Protein AF-A0A6M3K401-F1 (afdb_monomer_lite)

pLDDT: mean 74.43, std 17.69, range [33.78, 95.69]

Radius of gyration: 21.27 Å; chains: 1; bounding box: 40×58×69 Å

Secondary structure (DSSP, 8-state):
-HHHHHHHHHHHHHHSSSSS---THHHHHHHHHHHHHSGGGGGSEEEEEEETTTTEEEEEEEEEEEGGG-TT-S-SEEEEEEEEEEETT-TT--EEEEEEEEEEEEEETTEEEEEEEEEEESS-SSS-SEEEEEEEEE-SS-EEEESSPPTTSS-GGGGS--HHHHHHHHHHHHHHHHHHHHHT-

Organism: NCBI:txid1070528

Structure (mmCIF, N/CA/C/O backbone):
data_AF-A0A6M3K401-F1
#
_entry.id   AF-A0A6M3K401-F1
#
loop_
_atom_site.group_PDB
_atom_site.id
_atom_site.type_symbol
_atom_site.label_atom_id
_atom_site.label_alt_id
_atom_site.label_comp_id
_atom_site.label_asym_id
_atom_site.label_entity_id
_atom_site.label_seq_id
_atom_site.pdbx_PDB_ins_code
_atom_site.Cartn_x
_atom_site.Cartn_y
_atom_site.Cartn_z
_atom_site.occupancy
_atom_site.B_iso_or_equiv
_atom_site.auth_seq_id
_atom_site.auth_comp_id
_atom_site.auth_asym_id
_atom_site.auth_atom_id
_atom_site.pdbx_PDB_model_num
ATOM 1 N N . MET A 1 1 ? 17.924 36.387 44.384 1.00 51.88 1 MET A N 1
ATOM 2 C CA . MET A 1 1 ? 16.574 35.782 44.269 1.00 51.88 1 MET A CA 1
ATOM 3 C C . MET A 1 1 ? 15.886 36.005 42.916 1.00 51.88 1 MET A C 1
ATOM 5 O O . MET A 1 1 ? 15.264 35.071 42.440 1.00 51.88 1 MET A O 1
ATOM 9 N N . LYS A 1 2 ? 16.034 37.155 42.232 1.00 48.31 2 LYS A N 1
ATOM 10 C CA . LYS A 1 2 ? 15.379 37.393 40.920 1.00 48.31 2 LYS A CA 1
ATOM 11 C C . LYS A 1 2 ? 15.852 36.485 39.764 1.00 48.31 2 LYS A C 1
ATOM 13 O O . LYS A 1 2 ? 15.055 36.149 38.901 1.00 48.31 2 LYS A O 1
ATOM 18 N N . LYS A 1 3 ? 17.117 36.040 39.762 1.00 45.91 3 LYS A N 1
ATOM 19 C CA . LYS A 1 3 ? 17.665 35.176 38.694 1.00 45.91 3 LYS A CA 1
ATOM 20 C C . LYS A 1 3 ? 17.214 33.708 38.776 1.00 45.91 3 LYS A C 1
ATOM 22 O O . LYS A 1 3 ? 17.177 33.043 37.752 1.00 45.91 3 LYS A O 1
ATOM 27 N N . LEU A 1 4 ? 16.827 33.221 39.960 1.00 44.62 4 LEU A N 1
ATOM 28 C CA . LEU A 1 4 ? 16.381 31.832 40.148 1.00 44.62 4 LEU A CA 1
ATOM 29 C C . LEU A 1 4 ? 14.915 31.640 39.720 1.00 44.62 4 LEU A C 1
ATOM 31 O O . LEU A 1 4 ? 14.573 30.623 39.128 1.00 44.62 4 LEU A O 1
ATOM 35 N N . LEU A 1 5 ? 14.069 32.658 39.929 1.00 46.91 5 LEU A N 1
ATOM 36 C CA . LEU A 1 5 ? 12.670 32.643 39.483 1.00 46.91 5 LEU A CA 1
ATOM 37 C C . LEU A 1 5 ? 12.537 32.643 37.950 1.00 46.91 5 LEU A C 1
ATOM 39 O O . LEU A 1 5 ? 11.610 32.051 37.410 1.00 46.91 5 LEU A O 1
ATOM 43 N N . MET A 1 6 ? 13.478 33.277 37.246 1.00 43.50 6 MET A N 1
ATOM 44 C CA . MET A 1 6 ? 13.444 33.402 35.786 1.00 43.50 6 MET A CA 1
ATOM 45 C C . MET A 1 6 ? 13.808 32.087 35.069 1.00 43.50 6 MET A C 1
ATOM 47 O O . MET A 1 6 ? 13.278 31.809 33.999 1.00 43.50 6 MET A O 1
ATOM 51 N N . VAL A 1 7 ? 14.644 31.242 35.686 1.00 52.09 7 VAL A N 1
ATOM 52 C CA . VAL A 1 7 ? 14.982 29.903 35.165 1.00 52.09 7 VAL A CA 1
ATOM 53 C C . VAL A 1 7 ? 13.828 28.917 35.371 1.00 52.09 7 VAL A C 1
ATOM 55 O O . VAL A 1 7 ? 13.546 28.112 34.489 1.00 52.09 7 VAL A O 1
ATOM 58 N N . ILE A 1 8 ? 13.096 29.023 36.485 1.00 52.53 8 ILE A N 1
ATOM 59 C CA . ILE A 1 8 ? 11.905 28.194 36.730 1.00 52.53 8 ILE A CA 1
ATOM 60 C C . ILE A 1 8 ? 10.767 28.579 35.768 1.00 52.53 8 ILE A C 1
ATOM 62 O O . ILE A 1 8 ? 10.084 27.699 35.253 1.00 52.53 8 ILE A O 1
ATOM 66 N N . LEU A 1 9 ? 10.609 29.866 35.435 1.00 38.44 9 LEU A N 1
ATOM 67 C CA . LEU A 1 9 ? 9.587 30.309 34.477 1.00 38.44 9 LEU A CA 1
ATOM 68 C C . LEU A 1 9 ? 9.857 29.824 33.037 1.00 38.44 9 LEU A C 1
ATOM 70 O O . LEU A 1 9 ? 8.914 29.488 32.330 1.00 38.44 9 LEU A O 1
ATOM 74 N N . LEU A 1 10 ? 11.128 29.733 32.622 1.00 45.50 10 LEU A N 1
ATOM 75 C CA . LEU A 1 10 ? 11.532 29.196 31.310 1.00 45.50 10 LEU A CA 1
ATOM 76 C C . LEU A 1 10 ? 11.371 27.671 31.208 1.00 45.50 10 LEU A C 1
ATOM 78 O O . LEU A 1 10 ? 11.073 27.157 30.133 1.00 45.50 10 LEU A O 1
ATOM 82 N N . LEU A 1 11 ? 11.511 26.946 32.322 1.00 43.19 11 LEU A N 1
ATOM 83 C CA . LEU A 1 11 ? 11.247 25.504 32.362 1.00 43.19 11 LEU A CA 1
ATOM 84 C C . LEU A 1 11 ? 9.742 25.194 32.280 1.00 43.19 11 LEU A C 1
ATOM 86 O O . LEU A 1 11 ? 9.359 24.214 31.646 1.00 43.19 11 LEU A O 1
ATOM 90 N N . PHE A 1 12 ? 8.880 26.058 32.827 1.00 40.84 12 PHE A N 1
ATOM 91 C CA . PHE A 1 12 ? 7.424 25.886 32.734 1.00 40.84 12 PHE A CA 1
ATOM 92 C C . PHE A 1 12 ? 6.827 26.322 31.388 1.00 40.84 12 PHE A C 1
ATOM 94 O O . PHE A 1 12 ? 5.877 25.692 30.927 1.00 40.84 12 PHE A O 1
ATOM 101 N N . THR A 1 13 ? 7.383 27.331 30.711 1.00 43.16 13 THR A N 1
ATOM 102 C CA . THR A 1 13 ? 6.937 27.694 29.351 1.00 43.16 13 THR A CA 1
ATOM 103 C C . THR A 1 13 ? 7.537 26.791 28.270 1.00 43.16 13 THR A C 1
ATOM 105 O O . THR A 1 13 ? 6.883 26.547 27.259 1.00 43.16 13 THR A O 1
ATOM 108 N N . GLY A 1 14 ? 8.725 26.217 28.500 1.00 33.78 14 GLY A N 1
ATOM 109 C CA . GLY A 1 14 ? 9.332 25.217 27.614 1.00 33.78 14 GLY A CA 1
ATOM 110 C C . GLY A 1 14 ? 8.645 23.846 27.650 1.00 33.78 14 GLY A C 1
ATOM 111 O O . GLY A 1 14 ? 8.599 23.167 26.630 1.00 33.78 14 GLY A O 1
ATOM 112 N N . MET A 1 15 ? 8.053 23.448 28.785 1.00 37.09 15 MET A N 1
ATOM 113 C CA . MET A 1 15 ? 7.302 22.184 28.889 1.00 37.09 15 MET A CA 1
ATOM 114 C C . MET A 1 15 ? 5.862 22.261 28.357 1.00 37.09 15 MET A C 1
ATOM 116 O O . MET A 1 15 ? 5.276 21.222 28.070 1.00 37.09 15 MET A O 1
ATOM 120 N N . PHE A 1 16 ? 5.301 23.460 28.166 1.00 36.31 16 PHE A N 1
ATOM 121 C CA . PHE A 1 16 ? 3.944 23.642 27.626 1.00 36.31 16 PHE A CA 1
ATOM 122 C C . PHE A 1 16 ? 3.876 23.802 26.100 1.00 36.31 16 PHE A C 1
ATOM 124 O O . PHE A 1 16 ? 2.783 23.833 25.541 1.00 36.31 16 PHE A O 1
ATOM 131 N N . LEU A 1 17 ? 5.018 23.854 25.407 1.00 37.84 17 LEU A N 1
ATOM 132 C CA . LEU A 1 17 ? 5.069 23.857 23.938 1.00 37.84 17 LEU A CA 1
ATOM 133 C C . LEU A 1 17 ? 5.244 22.457 23.324 1.00 37.84 17 LEU A C 1
ATOM 135 O O . LEU A 1 17 ? 5.129 22.315 22.111 1.00 37.84 17 LEU A O 1
ATOM 139 N N . CYS A 1 18 ? 5.445 21.416 24.140 1.00 38.03 18 CYS A N 1
ATOM 140 C CA . CYS A 1 18 ? 5.601 20.034 23.663 1.00 38.03 18 CYS A CA 1
ATOM 141 C C . CYS A 1 18 ? 4.364 19.144 23.877 1.00 38.03 18 CYS A C 1
ATOM 143 O O . CYS A 1 18 ? 4.418 17.957 23.581 1.00 38.03 18 CYS A O 1
ATOM 145 N N . THR A 1 19 ? 3.243 19.686 24.361 1.00 41.19 19 THR A N 1
ATOM 146 C CA . THR A 1 19 ? 1.994 18.926 24.583 1.00 41.19 19 THR A CA 1
ATOM 147 C C . THR A 1 19 ? 0.836 19.369 23.683 1.00 41.19 19 THR A C 1
ATOM 149 O O . THR A 1 19 ? -0.304 18.966 23.893 1.00 41.19 19 THR A O 1
ATOM 152 N N . GLY A 1 20 ? 1.121 20.180 22.658 1.00 38.69 20 GLY A N 1
ATOM 153 C CA . GLY A 1 20 ? 0.109 20.800 21.796 1.00 38.69 20 GLY A CA 1
ATOM 154 C C . GLY A 1 20 ? 0.180 20.458 20.308 1.00 38.69 20 GLY A C 1
ATOM 155 O O . GLY A 1 20 ? -0.601 21.016 19.546 1.00 38.69 20 GLY A O 1
ATOM 156 N N . ILE A 1 21 ? 1.062 19.551 19.883 1.00 38.25 21 ILE A N 1
ATOM 157 C CA . ILE A 1 21 ? 0.866 18.821 18.625 1.00 38.25 21 ILE A CA 1
ATOM 158 C C . ILE A 1 21 ? 0.401 17.431 19.038 1.00 38.25 21 ILE A C 1
ATOM 160 O O . ILE A 1 21 ? 1.164 16.473 19.060 1.00 38.25 21 ILE A O 1
ATOM 164 N N . ILE A 1 22 ? -0.867 17.337 19.438 1.00 41.09 22 ILE A N 1
ATOM 165 C CA . ILE A 1 22 ? -1.592 16.085 19.236 1.00 41.09 22 ILE A CA 1
ATOM 166 C C . ILE A 1 22 ? -1.560 15.914 17.720 1.00 41.09 22 ILE A C 1
ATOM 168 O O . ILE A 1 22 ? -2.197 16.690 17.004 1.00 41.09 22 ILE A O 1
ATOM 172 N N . ASN A 1 23 ? -0.688 15.024 17.247 1.00 42.56 23 ASN A N 1
ATOM 173 C CA . ASN A 1 23 ? -0.467 14.755 15.836 1.00 42.56 23 ASN A CA 1
ATOM 174 C C . ASN A 1 23 ? -1.832 14.609 15.162 1.00 42.56 23 ASN A C 1
ATOM 176 O O . ASN A 1 23 ? -2.589 13.696 15.473 1.00 42.56 23 ASN A O 1
ATOM 180 N N . SER A 1 24 ? -2.171 15.488 14.220 1.00 45.81 24 SER A N 1
ATOM 181 C CA . SER A 1 24 ? -3.381 15.318 13.404 1.00 45.81 24 SER A CA 1
ATOM 182 C C . SER A 1 24 ? -3.376 13.976 12.650 1.00 45.81 24 SER A C 1
ATOM 184 O O . SER A 1 24 ? -4.434 13.472 12.270 1.00 45.81 24 SER A O 1
ATOM 186 N N . GLN A 1 25 ? -2.196 13.363 12.498 1.00 50.06 25 GLN A N 1
ATOM 187 C CA . GLN A 1 25 ? -1.996 12.010 11.985 1.00 50.06 25 GLN A CA 1
ATOM 188 C C . GLN A 1 25 ? -2.602 10.910 12.882 1.00 50.06 25 GLN A C 1
ATOM 190 O O . GLN A 1 25 ? -3.157 9.963 12.322 1.00 50.06 25 GLN A O 1
ATOM 195 N N . ASP A 1 26 ? -2.644 11.077 14.216 1.00 56.69 26 ASP A N 1
ATOM 196 C CA . ASP A 1 26 ? -3.259 10.104 15.148 1.00 56.69 26 ASP A CA 1
ATOM 197 C C . ASP A 1 26 ? -4.776 9.947 14.917 1.00 56.69 26 ASP A C 1
ATOM 199 O O . ASP A 1 26 ? -5.379 8.942 15.297 1.00 56.69 26 ASP A O 1
ATOM 203 N N . ASN A 1 27 ? -5.425 10.910 14.249 1.00 76.38 27 ASN A N 1
ATOM 204 C CA . ASN A 1 27 ? -6.832 10.793 13.863 1.00 76.38 27 ASN A CA 1
ATOM 205 C C . ASN A 1 27 ? -7.006 10.153 12.478 1.00 76.38 27 ASN A C 1
ATOM 207 O O . ASN A 1 27 ? -7.877 9.304 12.293 1.00 76.38 27 ASN A O 1
ATOM 211 N N . ASN A 1 28 ? -6.178 10.523 11.498 1.00 90.94 28 ASN A N 1
ATOM 212 C CA . ASN A 1 28 ? -6.383 10.099 10.112 1.00 90.94 28 ASN A CA 1
ATOM 213 C C . ASN A 1 28 ? -6.225 8.587 9.935 1.00 90.94 28 ASN A C 1
ATOM 215 O O . ASN A 1 28 ? -7.070 7.966 9.294 1.00 90.94 28 ASN A O 1
ATOM 219 N N . ILE A 1 29 ? -5.216 7.969 10.559 1.00 91.00 29 ILE A N 1
ATOM 220 C CA . ILE A 1 29 ? -5.066 6.508 10.517 1.00 91.00 29 ILE A CA 1
ATOM 221 C C . ILE A 1 29 ? -6.286 5.822 11.137 1.00 91.00 29 ILE A C 1
ATOM 223 O O . ILE A 1 29 ? -6.839 4.889 10.552 1.00 91.00 29 ILE A O 1
ATOM 227 N N . GLY A 1 30 ? -6.763 6.312 12.284 1.00 88.81 30 GLY A N 1
ATOM 228 C CA . GLY A 1 30 ? -7.969 5.790 12.925 1.00 88.81 30 GLY A CA 1
ATOM 229 C C . GLY A 1 30 ? -9.218 5.924 12.047 1.00 88.81 30 GLY A C 1
ATOM 230 O O . GLY A 1 30 ? -10.028 4.997 11.983 1.00 88.81 30 GLY A O 1
ATOM 231 N N . VAL A 1 31 ? -9.369 7.047 11.340 1.00 91.50 31 VAL A N 1
ATOM 232 C CA . VAL A 1 31 ? -10.458 7.284 10.380 1.00 91.50 31 VAL A CA 1
ATOM 233 C C . VAL A 1 31 ? -10.367 6.323 9.196 1.00 91.50 31 VAL A C 1
ATOM 235 O O . VAL A 1 31 ? -11.371 5.693 8.865 1.00 91.50 31 VAL A O 1
ATOM 238 N N . ILE A 1 32 ? -9.179 6.144 8.613 1.00 92.38 32 ILE A N 1
ATOM 239 C CA . ILE A 1 32 ? -8.948 5.201 7.512 1.00 92.38 32 ILE A CA 1
ATOM 240 C C . ILE A 1 32 ? -9.267 3.771 7.955 1.00 92.38 32 ILE A C 1
ATOM 242 O O . ILE A 1 32 ? -10.018 3.079 7.274 1.00 92.38 32 ILE A O 1
ATOM 246 N N . CYS A 1 33 ? -8.786 3.335 9.124 1.00 89.75 33 CYS A N 1
ATOM 247 C CA . CYS A 1 33 ? -9.095 2.005 9.661 1.00 89.75 33 CYS A CA 1
ATOM 248 C C . CYS A 1 33 ? -10.610 1.795 9.805 1.00 89.75 33 CYS A C 1
ATOM 250 O O . CYS A 1 33 ? -11.146 0.770 9.384 1.00 89.75 33 CYS A O 1
ATOM 252 N N . LYS A 1 34 ? -11.321 2.781 10.370 1.00 88.75 34 LYS A N 1
ATOM 253 C CA . LYS A 1 34 ? -12.783 2.727 10.519 1.00 88.75 34 LYS A CA 1
ATOM 254 C C . LYS A 1 34 ? -13.492 2.663 9.171 1.00 88.75 34 LYS A C 1
ATOM 256 O O . LYS A 1 34 ? -14.455 1.916 9.048 1.00 88.75 34 LYS A O 1
ATOM 261 N N . TYR A 1 35 ? -13.021 3.417 8.182 1.00 90.44 35 TYR A N 1
ATOM 262 C CA . TYR A 1 35 ? -13.564 3.404 6.828 1.00 90.44 35 TYR A CA 1
ATOM 263 C C . TYR A 1 35 ? -13.352 2.059 6.128 1.00 90.44 35 TYR A C 1
ATOM 265 O O . TYR A 1 35 ? -14.306 1.487 5.604 1.00 90.44 35 TYR A O 1
ATOM 273 N N . ILE A 1 36 ? -12.134 1.505 6.187 1.00 89.75 36 ILE A N 1
ATOM 274 C CA . ILE A 1 36 ? -11.838 0.164 5.665 1.00 89.75 36 ILE A CA 1
ATOM 275 C C . ILE A 1 36 ? -12.828 -0.828 6.265 1.00 89.75 36 ILE A C 1
ATOM 277 O O . ILE A 1 36 ? -13.434 -1.597 5.534 1.00 89.75 36 ILE A O 1
ATOM 281 N N . MET A 1 37 ? -13.063 -0.774 7.575 1.00 86.38 37 MET A N 1
ATOM 282 C CA . MET A 1 37 ? -13.970 -1.687 8.271 1.00 86.38 37 MET A CA 1
ATOM 283 C C . MET A 1 37 ? -15.461 -1.394 8.078 1.00 86.38 37 MET A C 1
ATOM 285 O O . MET A 1 37 ? -16.281 -2.247 8.414 1.00 86.38 37 MET A O 1
ATOM 289 N N . SER A 1 38 ? -15.837 -0.239 7.530 1.00 87.06 38 SER A N 1
ATOM 290 C CA . SER A 1 38 ? -17.239 0.140 7.366 1.00 87.06 38 SER A CA 1
ATOM 291 C C . SER A 1 38 ? -17.835 -0.366 6.053 1.00 87.06 38 SER A C 1
ATOM 293 O O . SER A 1 38 ? -17.138 -0.812 5.136 1.00 87.06 38 SER A O 1
ATOM 295 N N . ASP A 1 39 ? -19.157 -0.254 5.963 1.00 85.62 39 ASP A N 1
ATOM 296 C CA . ASP A 1 39 ? -19.919 -0.484 4.738 1.00 85.62 39 ASP A CA 1
ATOM 297 C C . ASP A 1 39 ? -19.702 0.602 3.676 1.00 85.62 39 ASP A C 1
ATOM 299 O O . ASP A 1 39 ? -20.006 0.373 2.509 1.00 85.62 39 ASP A O 1
ATOM 303 N N . SER A 1 40 ? -19.155 1.760 4.055 1.00 85.88 40 SER A N 1
ATOM 304 C CA . SER A 1 40 ? -18.862 2.858 3.126 1.00 85.88 40 SER A CA 1
ATOM 305 C C . SER A 1 40 ? -17.782 2.489 2.110 1.00 85.88 40 SER A C 1
ATOM 307 O O . SER A 1 40 ? -17.710 3.105 1.067 1.00 85.88 40 SER A O 1
ATOM 309 N N . SER A 1 41 ? -16.974 1.458 2.370 1.00 84.06 41 SER A N 1
ATOM 310 C CA . SER A 1 41 ? -15.931 0.995 1.444 1.00 84.06 41 SER A CA 1
ATOM 311 C C . SER A 1 41 ? -16.427 0.042 0.342 1.00 84.06 41 SER A C 1
ATOM 313 O O . SER A 1 41 ? -15.614 -0.493 -0.410 1.00 84.06 41 SER A O 1
ATOM 315 N N . LYS A 1 42 ? -17.742 -0.210 0.238 1.00 80.81 42 LYS A N 1
ATOM 316 C CA . LYS A 1 42 ? -18.327 -1.213 -0.676 1.00 80.81 42 LYS A CA 1
ATOM 317 C C . LYS A 1 42 ? -18.163 -0.900 -2.165 1.00 80.81 42 LYS A C 1
ATOM 319 O O . LYS A 1 42 ? -18.262 -1.826 -2.965 1.00 80.81 42 LYS A O 1
ATOM 324 N N . GLU A 1 43 ? -17.938 0.357 -2.546 1.00 80.31 43 GLU A N 1
ATOM 325 C CA . GLU A 1 43 ? -17.654 0.709 -3.947 1.00 80.31 43 GLU A CA 1
ATOM 326 C C . GLU A 1 43 ? -16.265 0.247 -4.420 1.00 80.31 43 GLU A C 1
ATOM 328 O O . GLU A 1 43 ? -16.010 0.184 -5.621 1.00 80.31 43 GLU A O 1
ATOM 333 N N . TYR A 1 44 ? -15.386 -0.131 -3.488 1.00 85.56 44 TYR A N 1
ATOM 334 C CA . TYR A 1 44 ? -14.066 -0.679 -3.771 1.00 85.56 44 TYR A CA 1
ATOM 335 C C . TYR A 1 44 ? -14.088 -2.207 -3.759 1.00 85.56 44 TYR A C 1
ATOM 337 O O . TYR A 1 44 ? -14.961 -2.847 -3.169 1.00 85.56 44 TYR A O 1
ATOM 345 N N . VAL A 1 45 ? -13.084 -2.832 -4.379 1.00 84.25 45 VAL A N 1
ATOM 346 C CA . VAL A 1 45 ? -12.928 -4.287 -4.272 1.00 84.25 45 VAL A CA 1
ATOM 347 C C . VAL A 1 45 ? -12.508 -4.625 -2.846 1.00 84.25 45 VAL A C 1
ATOM 349 O O . VAL A 1 45 ? -11.382 -4.338 -2.443 1.00 84.25 45 VAL A O 1
ATOM 352 N N . VAL A 1 46 ? -13.413 -5.258 -2.102 1.00 81.00 46 VAL A N 1
ATOM 353 C CA . VAL A 1 46 ? -13.196 -5.695 -0.723 1.00 81.00 46 VAL A CA 1
ATOM 354 C C . VAL A 1 46 ? -12.781 -7.166 -0.699 1.00 81.00 46 VAL A C 1
ATOM 356 O O . VAL A 1 46 ? -13.463 -8.017 -1.270 1.00 81.00 46 VAL A O 1
ATOM 359 N N . ARG A 1 47 ? -11.691 -7.484 0.004 1.00 80.56 47 ARG A N 1
ATOM 360 C CA . ARG A 1 47 ? -11.338 -8.861 0.384 1.00 80.56 47 ARG A CA 1
ATOM 361 C C . ARG A 1 47 ? -11.320 -8.975 1.899 1.00 80.56 47 ARG A C 1
ATOM 363 O O . ARG A 1 47 ? -10.637 -8.190 2.549 1.00 80.56 47 ARG A O 1
ATOM 370 N N . ASP A 1 48 ? -12.069 -9.933 2.424 1.00 81.56 48 ASP A N 1
ATOM 371 C CA . ASP A 1 48 ? -12.145 -10.246 3.849 1.00 81.56 48 ASP A CA 1
ATOM 372 C C . ASP A 1 48 ? -11.704 -11.697 4.046 1.00 81.56 48 ASP A C 1
ATOM 374 O O . ASP A 1 48 ? -12.140 -12.590 3.313 1.00 81.56 48 ASP A O 1
ATOM 378 N N . GLU A 1 49 ? -10.819 -11.923 5.006 1.00 82.50 49 GLU A N 1
ATOM 379 C CA . GLU A 1 49 ? -10.395 -13.253 5.418 1.00 82.50 49 GLU A CA 1
ATOM 380 C C . GLU A 1 49 ? -10.415 -13.324 6.943 1.00 82.50 49 GLU A C 1
ATOM 382 O O . GLU A 1 49 ? -9.794 -12.521 7.646 1.00 82.50 49 GLU A O 1
ATOM 387 N N . ILE A 1 50 ? -11.122 -14.329 7.456 1.00 79.81 50 ILE A N 1
ATOM 388 C CA . ILE A 1 50 ? -11.239 -14.595 8.885 1.00 79.81 50 ILE A CA 1
ATOM 389 C C . ILE A 1 50 ? -10.640 -15.967 9.150 1.00 79.81 50 ILE A C 1
ATOM 391 O O . ILE A 1 50 ? -11.140 -16.975 8.650 1.00 79.81 50 ILE A O 1
ATOM 395 N N . ASN A 1 51 ? -9.605 -16.018 9.990 1.00 76.50 51 ASN A N 1
ATOM 396 C CA . ASN A 1 51 ? -9.088 -17.273 10.516 1.00 76.50 51 ASN A CA 1
ATOM 397 C C . ASN A 1 51 ? -9.722 -17.545 11.895 1.00 76.50 51 ASN A C 1
ATOM 399 O O . ASN A 1 51 ? -9.263 -16.996 12.909 1.00 76.50 51 ASN A O 1
ATOM 403 N N . PRO A 1 52 ? -10.765 -18.399 11.975 1.00 71.56 52 PRO A N 1
ATOM 404 C CA . PRO A 1 52 ? -11.488 -18.647 13.222 1.00 71.56 52 PRO A CA 1
ATOM 405 C C . PRO A 1 52 ? -10.614 -19.328 14.281 1.00 71.56 52 PRO A C 1
ATOM 407 O O . PRO A 1 52 ? -10.870 -19.175 15.474 1.00 71.56 52 PRO A O 1
ATOM 410 N N . ASN A 1 53 ? -9.548 -20.019 13.866 1.00 74.25 53 ASN A N 1
ATOM 411 C CA . ASN A 1 53 ? -8.653 -20.741 14.768 1.00 74.25 53 ASN A CA 1
ATOM 412 C C . ASN A 1 53 ? -7.657 -19.810 15.479 1.00 74.25 53 ASN A C 1
ATOM 414 O O . ASN A 1 53 ? -7.145 -20.163 16.537 1.00 74.25 53 ASN A O 1
ATOM 418 N N . ILE A 1 54 ? -7.393 -18.622 14.922 1.00 67.12 54 ILE A N 1
ATOM 419 C CA . ILE A 1 54 ? -6.366 -17.685 15.419 1.00 67.12 54 ILE A CA 1
ATOM 420 C C . ILE A 1 54 ? -6.995 -16.368 15.926 1.00 67.12 54 ILE A C 1
ATOM 422 O O . ILE A 1 54 ? -6.302 -15.483 16.419 1.00 67.12 54 ILE A O 1
ATOM 426 N N . LYS A 1 55 ? -8.333 -16.238 15.885 1.00 76.50 55 LYS A N 1
ATOM 427 C CA . LYS A 1 55 ? -9.070 -14.999 16.221 1.00 76.50 55 LYS A CA 1
ATOM 428 C C . LYS A 1 55 ? -8.522 -13.766 15.498 1.00 76.50 55 LYS A C 1
ATOM 430 O O . LYS A 1 55 ? -8.516 -12.668 16.048 1.00 76.50 55 LYS A O 1
ATOM 435 N N . TYR A 1 56 ? -8.067 -13.954 14.273 1.00 77.94 56 TYR A N 1
ATOM 436 C CA . TYR A 1 56 ? -7.435 -12.929 13.464 1.00 77.94 56 TYR A CA 1
ATOM 437 C C . TYR A 1 56 ? -8.269 -12.726 12.201 1.00 77.94 56 TYR A C 1
ATOM 439 O O . TYR A 1 56 ? -8.761 -13.701 11.626 1.00 77.94 56 TYR A O 1
ATOM 447 N N . GLY A 1 57 ? -8.471 -11.471 11.820 1.00 79.25 57 GLY A N 1
ATOM 448 C CA . GLY A 1 57 ? -9.183 -11.096 10.607 1.00 79.25 57 GLY A CA 1
ATOM 449 C C . GLY A 1 57 ? -8.488 -9.936 9.917 1.00 79.25 57 GLY A C 1
ATOM 450 O O . GLY A 1 57 ? -7.790 -9.151 10.565 1.00 79.25 57 GLY A O 1
ATOM 451 N N . PHE A 1 58 ? -8.678 -9.822 8.609 1.00 85.00 58 PHE A N 1
ATOM 452 C CA . PHE A 1 58 ? -8.229 -8.650 7.877 1.00 85.00 58 PHE A CA 1
ATOM 453 C C . PHE A 1 58 ? -9.198 -8.269 6.770 1.00 85.00 58 PHE A C 1
ATOM 455 O O . PHE A 1 58 ? -9.837 -9.121 6.159 1.00 85.00 58 PHE A O 1
ATOM 462 N N . LYS A 1 59 ? -9.259 -6.967 6.493 1.00 85.75 59 LYS A N 1
ATOM 463 C CA . LYS A 1 59 ? -10.020 -6.410 5.380 1.00 85.75 59 LYS A CA 1
ATOM 464 C C . LYS A 1 59 ? -9.099 -5.593 4.490 1.00 85.75 59 LYS A C 1
ATOM 466 O O . LYS A 1 59 ? -8.363 -4.729 4.963 1.00 85.75 59 LYS A O 1
ATOM 471 N N . THR A 1 60 ? -9.147 -5.869 3.194 1.00 86.94 60 THR A N 1
ATOM 472 C CA . THR A 1 60 ? -8.380 -5.166 2.166 1.00 86.94 60 THR A CA 1
ATOM 473 C C . THR A 1 60 ? -9.322 -4.456 1.210 1.00 86.94 60 THR A C 1
ATOM 475 O O . THR A 1 60 ? -10.286 -5.061 0.746 1.00 86.94 60 THR A O 1
ATOM 478 N N . ILE A 1 61 ? -9.010 -3.204 0.880 1.00 88.69 61 ILE A N 1
ATOM 479 C CA . ILE A 1 61 ? -9.697 -2.419 -0.150 1.00 88.69 61 ILE A CA 1
ATOM 480 C C . ILE A 1 61 ? -8.708 -2.010 -1.240 1.00 88.69 61 ILE A C 1
ATOM 482 O O . ILE A 1 61 ? -7.531 -1.772 -0.957 1.00 88.69 61 ILE A O 1
ATOM 486 N N . LEU A 1 62 ? -9.174 -1.961 -2.488 1.00 90.12 62 LEU A N 1
ATOM 487 C CA . LEU A 1 62 ? -8.361 -1.613 -3.652 1.00 90.12 62 LEU A CA 1
ATOM 488 C C . LEU A 1 62 ? -9.012 -0.474 -4.438 1.00 90.12 62 LEU A C 1
ATOM 490 O O . LEU A 1 62 ? -10.179 -0.598 -4.802 1.00 90.12 62 LEU A O 1
ATOM 494 N N . SER A 1 63 ? -8.231 0.563 -4.743 1.00 86.75 63 SER A N 1
ATOM 495 C CA . SER A 1 63 ? -8.587 1.705 -5.595 1.00 86.75 63 SER A CA 1
ATOM 496 C C . SER A 1 63 ? -7.575 1.847 -6.733 1.00 86.75 63 SER A C 1
ATOM 498 O O . SER A 1 63 ? -6.385 1.591 -6.532 1.00 86.75 63 SER A O 1
ATOM 500 N N . ASP A 1 64 ? -8.018 2.246 -7.922 1.00 84.69 64 ASP A N 1
ATOM 501 C CA . ASP A 1 64 ? -7.163 2.523 -9.071 1.00 84.69 64 ASP A CA 1
ATOM 502 C C . ASP A 1 64 ? -7.204 4.001 -9.480 1.00 84.69 64 ASP A C 1
ATOM 504 O O . ASP A 1 64 ? -8.244 4.648 -9.543 1.00 84.69 64 ASP A O 1
ATOM 508 N N . GLU A 1 65 ? -6.031 4.552 -9.775 1.00 82.44 65 GLU A N 1
ATOM 509 C CA . GLU A 1 65 ? -5.862 5.914 -10.264 1.00 82.44 65 GLU A CA 1
ATOM 510 C C . GLU A 1 65 ? -5.259 5.879 -11.673 1.00 82.44 65 GLU A C 1
ATOM 512 O O . GLU A 1 65 ? -4.184 5.309 -11.908 1.00 82.44 65 GLU A O 1
ATOM 517 N N . ASN A 1 66 ? -5.947 6.507 -12.632 1.00 79.06 66 ASN A N 1
ATOM 518 C CA . ASN A 1 66 ? -5.441 6.670 -13.989 1.00 79.06 66 ASN A CA 1
ATOM 519 C C . ASN A 1 66 ? -4.544 7.910 -14.089 1.00 79.06 66 ASN A C 1
ATOM 521 O O . ASN A 1 66 ? -5.021 9.039 -14.231 1.00 79.06 66 ASN A O 1
ATOM 525 N N . LEU A 1 67 ? -3.234 7.683 -14.113 1.00 72.00 67 LEU A N 1
ATOM 526 C CA . LEU A 1 67 ? -2.239 8.745 -14.179 1.00 72.00 67 LEU A CA 1
ATOM 527 C C . LEU A 1 67 ? -1.907 9.203 -15.605 1.00 72.00 67 LEU A C 1
ATOM 529 O O . LEU A 1 67 ? -1.121 10.134 -15.766 1.00 72.00 67 LEU A O 1
ATOM 533 N N . THR A 1 68 ? -2.520 8.644 -16.660 1.00 68.94 68 THR A N 1
ATOM 534 C CA . THR A 1 68 ? -2.165 8.998 -18.052 1.00 68.94 68 THR A CA 1
ATOM 535 C C . THR A 1 68 ? -2.411 10.466 -18.400 1.00 68.94 68 THR A C 1
ATOM 537 O O . THR A 1 68 ? -1.893 10.955 -19.400 1.00 68.94 68 THR A O 1
ATOM 540 N N . LYS A 1 69 ? -3.223 11.170 -17.605 1.00 68.06 69 LYS A N 1
ATOM 541 C CA . LYS A 1 69 ? -3.496 12.604 -17.771 1.00 68.06 69 LYS A CA 1
ATOM 542 C C . LYS A 1 69 ? -2.453 13.501 -17.092 1.00 68.06 69 LYS A C 1
ATOM 544 O O . LYS A 1 69 ? -2.429 14.699 -17.360 1.00 68.06 69 LYS A O 1
ATOM 549 N N . HIS A 1 70 ? -1.586 12.951 -16.242 1.00 59.66 70 HIS A N 1
ATOM 550 C CA . HIS A 1 70 ? -0.593 13.713 -15.496 1.00 59.66 70 HIS A CA 1
ATOM 551 C C . HIS A 1 70 ? 0.770 13.650 -16.197 1.00 59.66 70 HIS A C 1
ATOM 553 O O . HIS A 1 70 ? 1.515 12.683 -16.064 1.00 59.66 70 HIS A O 1
ATOM 559 N N . SER A 1 71 ? 1.132 14.720 -16.911 1.00 55.22 71 SER A N 1
ATOM 560 C CA . SER A 1 71 ? 2.384 14.823 -17.687 1.00 55.22 71 SER A CA 1
ATOM 561 C C . SER A 1 71 ? 3.670 14.673 -16.860 1.00 55.22 71 SER A C 1
ATOM 563 O O . SER A 1 71 ? 4.731 14.401 -17.417 1.00 55.22 71 SER A O 1
ATOM 565 N N . ALA A 1 72 ? 3.584 14.835 -15.536 1.00 50.88 72 ALA A N 1
ATOM 566 C CA . ALA A 1 72 ? 4.707 14.709 -14.610 1.00 50.88 72 ALA A CA 1
ATOM 567 C C . ALA A 1 72 ? 5.048 13.256 -14.227 1.00 50.88 72 ALA A C 1
ATOM 569 O O . ALA A 1 72 ? 6.118 13.015 -13.665 1.00 50.88 72 ALA A O 1
ATOM 570 N N . PHE A 1 73 ? 4.170 12.285 -14.504 1.00 49.66 73 PHE A N 1
ATOM 571 C CA . PHE A 1 73 ? 4.364 10.902 -14.074 1.00 49.66 73 PHE A CA 1
ATOM 572 C C . PHE A 1 73 ? 4.738 9.994 -15.244 1.00 49.66 73 PHE A C 1
ATOM 574 O O . PHE A 1 73 ? 4.075 9.950 -16.273 1.00 49.66 73 PHE A O 1
ATOM 581 N N . LYS A 1 74 ? 5.802 9.206 -15.051 1.00 57.03 74 LYS A N 1
ATOM 582 C CA . LYS A 1 74 ? 6.178 8.118 -15.972 1.00 57.03 74 LYS A CA 1
ATOM 583 C C . LYS A 1 74 ? 5.245 6.897 -15.857 1.00 57.03 74 LYS A C 1
ATOM 585 O O . LYS A 1 74 ? 5.363 5.972 -16.654 1.00 57.03 74 LYS A O 1
ATOM 590 N N . TRP A 1 75 ? 4.367 6.870 -14.853 1.00 65.12 75 TRP A N 1
ATOM 591 C CA . TRP A 1 75 ? 3.459 5.763 -14.544 1.00 65.12 75 TRP A CA 1
ATOM 592 C C . TRP A 1 75 ? 2.109 5.971 -15.228 1.00 65.12 75 TRP A C 1
ATOM 594 O O . TRP A 1 75 ? 1.592 7.084 -15.253 1.00 65.12 75 TRP A O 1
ATOM 604 N N . LYS A 1 76 ? 1.529 4.898 -15.773 1.00 69.81 76 LYS A N 1
ATOM 605 C CA . LYS A 1 76 ? 0.219 4.954 -16.439 1.00 69.81 76 LYS A CA 1
ATOM 606 C C . LYS A 1 76 ? -0.935 4.756 -15.462 1.00 69.81 76 LYS A C 1
ATOM 608 O O . LYS A 1 76 ? -1.972 5.388 -15.619 1.00 69.81 76 LYS A O 1
ATOM 613 N N . TRP A 1 77 ? -0.747 3.888 -14.475 1.00 73.75 77 TRP A N 1
ATOM 614 C CA . TRP A 1 77 ? -1.771 3.532 -13.497 1.00 73.75 77 TRP A CA 1
ATOM 615 C C . TRP A 1 77 ? -1.132 3.337 -12.129 1.00 73.75 77 TRP A C 1
ATOM 617 O O . TRP A 1 77 ? -0.041 2.763 -12.047 1.00 73.75 77 TRP A O 1
ATOM 627 N N . THR A 1 78 ? -1.833 3.742 -11.078 1.00 83.00 78 THR A N 1
ATOM 628 C CA . THR A 1 78 ? -1.486 3.394 -9.698 1.00 83.00 78 THR A CA 1
ATOM 629 C C . THR A 1 78 ? -2.621 2.584 -9.101 1.00 83.00 78 THR A C 1
ATOM 631 O O . THR A 1 78 ? -3.774 2.983 -9.195 1.00 83.00 78 THR A O 1
ATOM 634 N N . ILE A 1 79 ? -2.312 1.439 -8.498 1.00 86.56 79 ILE A N 1
ATOM 635 C CA . ILE A 1 79 ? -3.268 0.716 -7.657 1.00 86.56 79 ILE A CA 1
ATOM 636 C C . ILE A 1 79 ? -2.887 0.975 -6.207 1.00 86.56 79 ILE A C 1
ATOM 638 O O . ILE A 1 79 ? -1.787 0.613 -5.781 1.00 86.56 79 ILE A O 1
ATOM 642 N N . HIS A 1 80 ? -3.809 1.570 -5.467 1.00 91.06 80 HIS A N 1
ATOM 643 C CA . HIS A 1 80 ? -3.723 1.808 -4.037 1.00 91.06 80 HIS A CA 1
ATOM 644 C C . HIS A 1 80 ? -4.446 0.682 -3.314 1.00 91.06 80 HIS A C 1
ATOM 646 O O . HIS A 1 80 ? -5.594 0.359 -3.616 1.00 91.06 80 HIS A O 1
ATOM 652 N N . VAL A 1 81 ? -3.771 0.068 -2.355 1.00 91.88 81 VAL A N 1
ATOM 653 C CA . VAL A 1 81 ? -4.322 -1.010 -1.544 1.00 91.88 81 VAL A CA 1
ATOM 654 C C . VAL A 1 81 ? -4.156 -0.626 -0.087 1.00 91.88 81 VAL A C 1
ATOM 656 O O . VAL A 1 81 ? -3.031 -0.419 0.367 1.00 91.88 81 VAL A O 1
ATOM 659 N N . ALA A 1 82 ? -5.259 -0.563 0.648 1.00 91.19 82 ALA A N 1
ATOM 660 C CA . ALA A 1 82 ? -5.233 -0.406 2.093 1.00 91.19 82 ALA A CA 1
ATOM 661 C C . ALA A 1 82 ? -5.716 -1.692 2.754 1.00 91.19 82 ALA A C 1
ATOM 663 O O . ALA A 1 82 ? -6.752 -2.244 2.380 1.00 91.19 82 ALA A O 1
ATOM 664 N N . CYS A 1 83 ? -4.949 -2.180 3.721 1.00 91.38 83 CYS A N 1
ATOM 665 C CA . CYS A 1 83 ? -5.262 -3.372 4.489 1.00 91.38 83 CYS A CA 1
ATOM 666 C C . CYS A 1 83 ? -5.294 -3.027 5.974 1.00 91.38 83 CYS A C 1
ATOM 668 O O . CYS A 1 83 ? -4.382 -2.375 6.486 1.00 91.38 83 CYS A O 1
ATOM 670 N N . TYR A 1 84 ? -6.338 -3.489 6.654 1.00 88.44 84 TYR A N 1
ATOM 671 C CA . TYR A 1 84 ? -6.441 -3.447 8.102 1.00 88.44 84 TYR A CA 1
ATOM 672 C C . TYR A 1 84 ? -6.494 -4.872 8.644 1.00 88.44 84 TYR A C 1
ATOM 674 O O . TYR A 1 84 ? -7.418 -5.621 8.333 1.00 88.44 84 TYR A O 1
ATOM 682 N N . GLU A 1 85 ? -5.506 -5.230 9.457 1.00 87.44 85 GLU A N 1
ATOM 683 C CA . GLU A 1 85 ? -5.363 -6.541 10.089 1.00 87.44 85 GLU A CA 1
ATOM 684 C C . GLU A 1 85 ? -5.629 -6.402 11.587 1.00 87.44 85 GLU A C 1
ATOM 686 O O . GLU A 1 85 ? -5.058 -5.527 12.225 1.00 87.44 85 GLU A O 1
ATOM 691 N N . TYR A 1 86 ? -6.470 -7.240 12.190 1.00 80.19 86 TYR A N 1
ATOM 692 C CA . TYR A 1 86 ? -6.838 -7.097 13.599 1.00 80.19 86 TYR A CA 1
ATOM 693 C C . TYR A 1 86 ? -7.144 -8.427 14.283 1.00 80.19 86 TYR A C 1
ATOM 695 O O . TYR A 1 86 ? -7.563 -9.415 13.681 1.00 80.19 86 TYR A O 1
ATOM 703 N N . VAL A 1 87 ? -6.983 -8.433 15.605 1.00 72.50 87 VAL A N 1
ATOM 704 C CA . VAL A 1 87 ? -7.462 -9.526 16.453 1.00 72.50 87 VAL A CA 1
ATOM 705 C C . VAL A 1 87 ? -8.947 -9.288 16.729 1.00 72.50 87 VAL A C 1
ATOM 707 O O . VAL A 1 87 ? -9.315 -8.256 17.286 1.00 72.50 87 VAL A O 1
ATOM 710 N N . MET A 1 88 ? -9.817 -10.243 16.390 1.00 64.75 88 MET A N 1
ATOM 711 C CA . MET A 1 88 ? -11.283 -10.118 16.480 1.00 64.75 88 MET A CA 1
ATOM 712 C C . MET A 1 88 ? -11.787 -9.739 17.883 1.00 64.75 88 MET A C 1
ATOM 714 O O . MET A 1 88 ? -12.826 -9.096 18.025 1.00 64.75 88 MET A O 1
ATOM 718 N N . ASN A 1 89 ? -11.023 -10.089 18.922 1.00 65.06 89 ASN A N 1
ATOM 719 C CA . ASN A 1 89 ? -11.337 -9.780 20.319 1.00 65.06 89 ASN A CA 1
ATOM 720 C C . ASN A 1 89 ? -10.772 -8.429 20.806 1.00 65.06 89 ASN A C 1
ATOM 722 O O . ASN A 1 89 ? -11.037 -8.036 21.939 1.00 65.06 89 ASN A O 1
ATOM 726 N N . MET A 1 90 ? -9.989 -7.729 19.985 1.00 58.09 90 MET A N 1
ATOM 727 C CA . MET A 1 90 ? -9.351 -6.446 20.289 1.00 58.09 90 MET A CA 1
ATOM 728 C C . MET A 1 90 ? -9.481 -5.518 19.079 1.00 58.09 90 MET A C 1
ATOM 730 O O . MET A 1 90 ? -8.477 -5.146 18.476 1.00 58.09 90 MET A O 1
ATOM 734 N N . LYS A 1 91 ? -10.727 -5.153 18.734 1.00 56.78 91 LYS A N 1
ATOM 735 C CA . LYS A 1 91 ? -11.101 -4.341 17.555 1.00 56.78 91 LYS A CA 1
ATOM 736 C C . LYS A 1 91 ? -10.261 -3.068 17.335 1.00 56.78 91 LYS A C 1
ATOM 738 O O . LYS A 1 91 ? -10.241 -2.564 16.224 1.00 56.78 91 LYS A O 1
ATOM 743 N N . ASP A 1 92 ? -9.534 -2.606 18.353 1.00 57.66 92 ASP A N 1
ATOM 744 C CA . ASP A 1 92 ? -8.700 -1.406 18.324 1.00 57.66 92 ASP A CA 1
ATOM 745 C C . ASP A 1 92 ? -7.199 -1.670 18.530 1.00 57.66 92 ASP A C 1
ATOM 747 O O . ASP A 1 92 ? -6.497 -0.776 18.987 1.00 57.66 92 ASP A O 1
ATOM 751 N N . LYS A 1 93 ? -6.667 -2.861 18.231 1.00 67.19 93 LYS A N 1
ATOM 752 C CA . LYS A 1 93 ? -5.207 -3.128 18.219 1.00 67.19 93 LYS A CA 1
ATOM 753 C C . LYS A 1 93 ? -4.732 -3.729 16.895 1.00 67.19 93 LYS A C 1
ATOM 755 O O . LYS A 1 93 ? -3.899 -4.630 16.878 1.00 67.19 93 LYS A O 1
ATOM 760 N N . GLY A 1 94 ? -5.346 -3.289 15.802 1.00 77.75 94 GLY A N 1
ATOM 761 C CA . GLY A 1 94 ? -4.973 -3.736 14.468 1.00 77.75 94 GLY A CA 1
ATOM 762 C C . GLY A 1 94 ? -3.742 -3.031 13.905 1.00 77.75 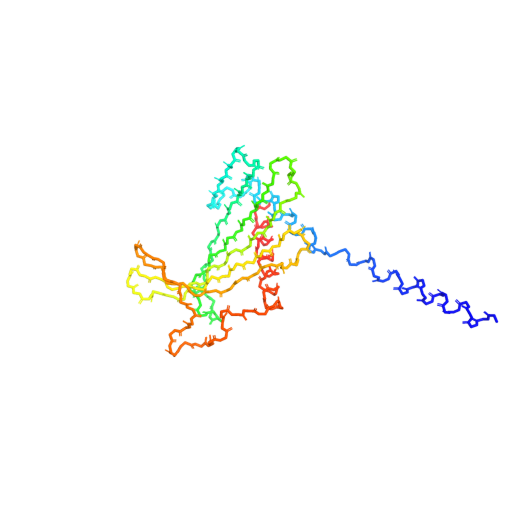94 GLY A C 1
ATOM 763 O O . GLY A 1 94 ? -3.385 -1.943 14.347 1.00 77.75 94 GLY A O 1
ATOM 764 N N . ILE A 1 95 ? -3.140 -3.668 12.912 1.00 86.50 95 ILE A N 1
ATOM 765 C CA . ILE A 1 95 ? -2.054 -3.174 12.072 1.00 86.50 95 ILE A CA 1
ATOM 766 C C . ILE A 1 95 ? -2.694 -2.554 10.829 1.00 86.50 95 ILE A C 1
ATOM 768 O O . ILE A 1 95 ? -3.682 -3.083 10.308 1.00 86.50 95 ILE A O 1
ATOM 772 N N . ILE A 1 96 ? -2.129 -1.458 10.330 1.00 91.25 96 ILE A N 1
ATOM 773 C CA . ILE A 1 96 ? -2.472 -0.941 9.006 1.00 91.25 96 ILE A CA 1
ATOM 774 C C . ILE A 1 96 ? -1.300 -1.155 8.056 1.00 91.25 96 ILE A C 1
ATOM 776 O O . ILE A 1 96 ? -0.135 -0.962 8.409 1.00 91.25 96 ILE A O 1
ATOM 780 N N . SER A 1 97 ? -1.603 -1.559 6.826 1.00 93.38 97 SER A N 1
ATOM 781 C CA . SER A 1 97 ? -0.619 -1.538 5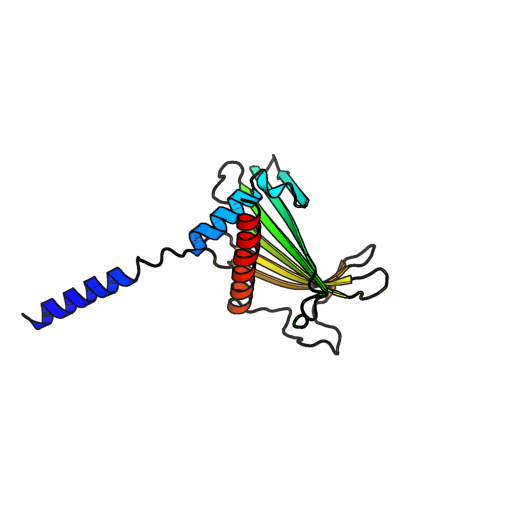.755 1.00 93.38 97 SER A CA 1
ATOM 782 C C . SER A 1 97 ? -1.167 -0.902 4.488 1.00 93.38 97 SER A C 1
ATOM 784 O O . SER A 1 97 ? -2.311 -1.130 4.087 1.00 93.38 97 SER A O 1
ATOM 786 N N . PHE A 1 98 ? -0.314 -0.116 3.837 1.00 94.56 98 PHE A N 1
ATOM 787 C CA . PHE A 1 98 ? -0.542 0.394 2.496 1.00 94.56 98 PHE A CA 1
ATOM 788 C C . PHE A 1 98 ? 0.360 -0.344 1.520 1.00 94.56 98 PHE A C 1
ATOM 790 O O . PHE A 1 98 ? 1.573 -0.461 1.710 1.00 94.56 98 PHE A O 1
ATOM 797 N N . THR A 1 99 ? -0.250 -0.863 0.463 1.00 92.56 99 THR A N 1
ATOM 798 C CA . THR A 1 99 ? 0.450 -1.455 -0.666 1.00 92.56 99 THR A CA 1
ATOM 799 C C . THR A 1 99 ? 0.135 -0.651 -1.918 1.00 92.56 99 THR A C 1
ATOM 801 O O . THR A 1 99 ? -1.024 -0.454 -2.261 1.00 92.56 99 THR A O 1
ATOM 804 N N . ILE A 1 100 ? 1.168 -0.201 -2.621 1.00 91.50 100 ILE A N 1
ATOM 805 C CA . ILE A 1 100 ? 1.033 0.657 -3.799 1.00 91.50 100 ILE A CA 1
ATOM 806 C C . ILE A 1 100 ? 1.661 -0.060 -4.980 1.00 91.50 100 ILE A C 1
ATOM 808 O O . ILE A 1 100 ? 2.804 -0.501 -4.878 1.00 91.50 100 ILE A O 1
ATOM 812 N N . LYS A 1 101 ? 0.939 -0.163 -6.097 1.00 87.69 101 LYS A N 1
ATOM 813 C CA . LYS A 1 101 ? 1.466 -0.692 -7.360 1.00 87.69 101 LYS A CA 1
ATOM 814 C C . LYS A 1 101 ? 1.491 0.406 -8.413 1.00 87.69 101 LYS A C 1
ATOM 816 O O . LYS A 1 101 ? 0.442 0.782 -8.924 1.00 87.69 101 LYS A O 1
ATOM 821 N N . GLU A 1 102 ? 2.675 0.895 -8.755 1.00 85.44 102 GLU A N 1
ATOM 822 C CA . GLU A 1 102 ? 2.871 1.924 -9.782 1.00 85.44 102 GLU A CA 1
ATOM 823 C C . GLU A 1 102 ? 3.243 1.231 -11.107 1.00 85.44 102 GLU A C 1
ATOM 825 O O . GLU A 1 102 ? 4.335 0.676 -11.250 1.00 85.44 102 GLU A O 1
ATOM 830 N N . TYR A 1 103 ? 2.318 1.196 -12.073 1.00 75.44 103 TYR A N 1
ATOM 831 C CA . TYR A 1 103 ? 2.474 0.487 -13.351 1.00 75.44 103 TYR A CA 1
ATOM 832 C C . TYR A 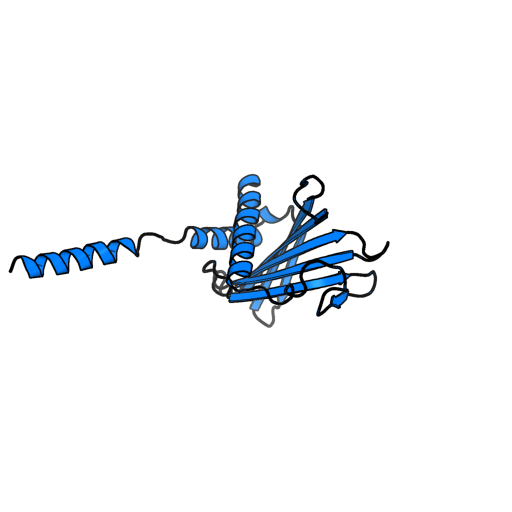1 103 ? 3.069 1.389 -14.425 1.00 75.44 103 TYR A C 1
ATOM 834 O O . TYR A 1 103 ? 2.534 2.457 -14.734 1.00 75.44 103 TYR A O 1
ATOM 842 N N . GLN A 1 104 ? 4.169 0.948 -15.035 1.00 64.31 104 GLN A N 1
ATOM 843 C CA . GLN A 1 104 ? 4.931 1.786 -15.966 1.00 64.31 104 GLN A CA 1
ATOM 844 C C . GLN A 1 104 ? 4.441 1.643 -17.408 1.00 64.31 104 GLN A C 1
ATOM 846 O O . GLN A 1 104 ? 4.298 2.634 -18.116 1.00 64.31 104 GLN A O 1
ATOM 851 N N . SER A 1 105 ? 4.169 0.418 -17.854 1.00 59.81 105 SER A N 1
ATOM 852 C CA . SER A 1 105 ? 3.523 0.023 -19.118 1.00 59.81 105 SER A CA 1
ATOM 853 C C . SER A 1 105 ? 3.850 -1.454 -19.386 1.00 59.81 105 SER A C 1
ATOM 855 O O . SER A 1 105 ? 4.550 -2.086 -18.594 1.00 59.81 105 SER A O 1
ATOM 857 N N . PHE A 1 106 ? 3.270 -2.026 -20.444 1.00 56.06 106 PHE A N 1
ATOM 858 C CA . PHE A 1 106 ? 3.478 -3.415 -20.854 1.00 56.06 106 PHE A CA 1
ATOM 859 C C . PHE A 1 106 ? 4.969 -3.748 -21.000 1.00 56.06 106 PHE A C 1
ATOM 861 O O . PHE A 1 106 ? 5.694 -3.038 -21.692 1.00 56.06 106 PHE A O 1
ATOM 868 N N . VAL A 1 107 ? 5.397 -4.837 -20.359 1.00 60.66 107 VAL A N 1
ATOM 869 C CA . VAL A 1 107 ? 6.719 -5.449 -20.578 1.00 60.66 107 VAL A CA 1
ATOM 870 C C . VAL A 1 107 ? 6.652 -6.364 -21.810 1.00 60.66 107 VAL A C 1
ATOM 872 O O . VAL A 1 107 ? 7.596 -6.439 -22.589 1.00 60.66 107 VAL A O 1
ATOM 875 N N . SER A 1 108 ? 5.491 -6.982 -22.037 1.00 62.88 108 SER A N 1
ATOM 876 C CA . SER A 1 108 ? 5.080 -7.695 -23.252 1.00 62.88 108 SER A CA 1
ATOM 877 C C . SER A 1 108 ? 3.544 -7.617 -23.378 1.00 62.88 108 SER A C 1
ATOM 879 O O . SER A 1 108 ? 2.910 -7.116 -22.446 1.00 62.88 108 SER A O 1
ATOM 881 N N . PRO A 1 109 ? 2.910 -8.091 -24.472 1.00 64.62 109 PRO A N 1
ATOM 882 C CA . PRO A 1 109 ? 1.446 -8.074 -24.609 1.00 64.62 109 PRO A CA 1
ATOM 883 C C . PRO A 1 109 ? 0.702 -8.653 -23.395 1.00 64.62 109 PRO A C 1
ATOM 885 O O . PRO A 1 109 ? -0.316 -8.103 -22.978 1.00 64.62 109 PRO A O 1
ATOM 888 N N . ASP A 1 110 ? 1.284 -9.681 -22.775 1.00 71.38 110 ASP A N 1
ATOM 889 C CA . ASP A 1 110 ? 0.676 -10.429 -21.675 1.00 71.38 110 ASP A CA 1
ATOM 890 C C . ASP A 1 110 ? 1.363 -10.199 -20.320 1.00 71.38 110 ASP A C 1
ATOM 892 O O . ASP A 1 110 ? 1.009 -10.834 -19.329 1.00 71.38 110 ASP A O 1
ATOM 896 N N . SER A 1 111 ? 2.347 -9.294 -20.242 1.00 69.88 111 SER A N 1
ATOM 897 C CA . SER A 1 111 ? 3.061 -9.016 -18.992 1.00 69.88 111 SER A CA 1
ATOM 898 C C . SER A 1 111 ? 3.146 -7.533 -18.664 1.00 69.88 111 SER A C 1
ATOM 900 O O . SER A 1 111 ? 3.273 -6.655 -19.525 1.00 69.88 111 SER A O 1
ATOM 902 N N . ARG A 1 112 ? 3.078 -7.234 -17.367 1.00 75.06 112 ARG A N 1
ATOM 903 C CA . ARG A 1 112 ? 3.131 -5.869 -16.846 1.00 75.06 112 ARG A CA 1
ATOM 904 C C . ARG A 1 112 ? 4.182 -5.758 -15.761 1.00 75.06 112 ARG A C 1
ATOM 906 O O . ARG A 1 112 ? 4.175 -6.518 -14.797 1.00 75.06 112 ARG A O 1
ATOM 913 N N . GLY A 1 113 ? 5.042 -4.760 -15.913 1.00 78.88 113 GLY A N 1
ATOM 914 C CA . GLY A 1 113 ? 5.996 -4.352 -14.896 1.00 78.88 113 GLY A CA 1
ATOM 915 C C . GLY A 1 113 ? 5.389 -3.289 -13.990 1.00 78.88 113 GLY A C 1
ATOM 916 O O . GLY A 1 113 ? 4.765 -2.336 -14.476 1.00 78.88 113 GLY A O 1
ATOM 917 N N . TYR A 1 114 ? 5.581 -3.431 -12.685 1.00 80.38 114 TYR A N 1
ATOM 918 C CA . TYR A 1 114 ? 5.223 -2.405 -11.717 1.00 80.38 114 TYR A CA 1
ATOM 919 C C . TYR A 1 114 ? 6.194 -2.350 -10.549 1.00 80.38 114 TYR A C 1
ATOM 921 O O . TYR A 1 114 ? 6.834 -3.330 -10.170 1.00 80.38 114 TYR A O 1
ATOM 929 N N . VAL A 1 115 ? 6.242 -1.175 -9.942 1.00 83.50 115 VAL A N 1
ATOM 930 C CA . VAL A 1 115 ? 6.851 -0.963 -8.637 1.00 83.50 115 VAL A CA 1
ATOM 931 C C . VAL A 1 115 ? 5.826 -1.285 -7.567 1.00 83.50 115 VAL A C 1
ATOM 933 O O . VAL A 1 115 ? 4.734 -0.725 -7.581 1.00 83.50 115 VAL A O 1
ATOM 936 N N . LEU A 1 116 ? 6.187 -2.149 -6.626 1.00 87.44 116 LEU A N 1
ATOM 937 C CA . LEU A 1 116 ? 5.444 -2.377 -5.400 1.00 87.44 116 LEU A CA 1
ATOM 938 C C . LEU A 1 116 ? 6.092 -1.601 -4.258 1.00 87.44 116 LEU A C 1
ATOM 940 O O . LEU A 1 116 ? 7.275 -1.789 -3.989 1.00 87.44 116 LEU A O 1
ATOM 944 N N . TRP A 1 117 ? 5.302 -0.821 -3.534 1.00 91.62 117 TRP A N 1
ATOM 945 C CA . TRP A 1 117 ? 5.614 -0.419 -2.167 1.00 91.62 117 TRP A CA 1
ATOM 946 C C . TRP A 1 117 ? 4.778 -1.249 -1.202 1.00 91.62 117 TRP A C 1
ATOM 948 O O . TRP A 1 117 ? 3.588 -1.445 -1.448 1.00 91.62 117 TRP A O 1
ATOM 958 N N . ARG A 1 118 ? 5.368 -1.677 -0.087 1.00 92.44 118 ARG A N 1
ATOM 959 C CA . ARG A 1 118 ? 4.633 -2.136 1.096 1.00 92.44 118 ARG A CA 1
ATOM 960 C C . ARG A 1 118 ? 5.084 -1.299 2.273 1.00 92.44 118 ARG A C 1
ATOM 962 O O . ARG A 1 118 ? 6.279 -1.235 2.538 1.00 92.44 118 ARG A O 1
ATOM 969 N N . LEU A 1 119 ? 4.140 -0.679 2.961 1.00 95.12 119 LEU A N 1
ATOM 970 C CA . LEU A 1 119 ? 4.370 0.208 4.095 1.00 95.12 119 LEU A CA 1
ATOM 971 C C . LEU A 1 119 ? 3.452 -0.250 5.224 1.00 95.12 119 LEU A C 1
ATOM 973 O O . LEU A 1 119 ? 2.259 -0.430 4.990 1.00 95.12 119 LEU A O 1
ATOM 977 N N . ILE A 1 120 ? 4.001 -0.502 6.405 1.00 93.44 120 ILE A N 1
ATOM 978 C CA . ILE A 1 120 ? 3.284 -1.106 7.527 1.00 93.44 120 ILE A CA 1
ATOM 979 C C . ILE A 1 120 ? 3.521 -0.264 8.772 1.00 93.44 120 ILE A C 1
ATOM 981 O O . ILE A 1 120 ? 4.668 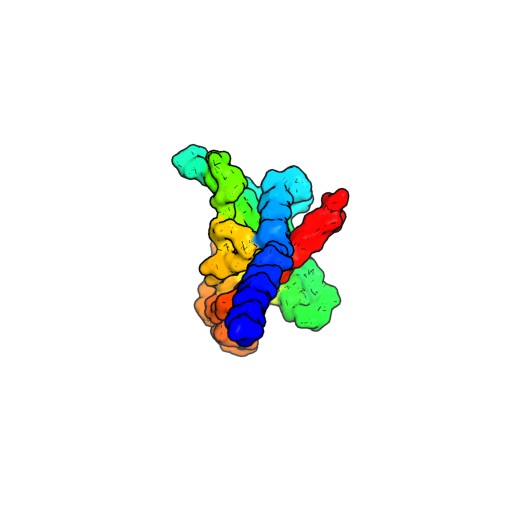0.054 9.085 1.00 93.44 120 ILE A O 1
ATOM 985 N N . ASP A 1 121 ? 2.431 0.033 9.464 1.00 92.44 121 ASP A N 1
ATOM 986 C CA . ASP A 1 121 ? 2.384 0.694 10.761 1.00 92.44 121 ASP A CA 1
ATOM 987 C C . ASP A 1 121 ? 1.664 -0.263 11.733 1.00 92.44 121 ASP A C 1
ATOM 989 O O . ASP A 1 121 ? 0.478 -0.592 11.579 1.00 92.44 121 ASP A O 1
ATOM 993 N N . PHE A 1 122 ? 2.430 -0.811 12.678 1.00 88.19 122 PHE A N 1
ATOM 994 C CA . PHE A 1 122 ? 2.001 -1.852 13.604 1.00 88.19 122 PHE A CA 1
ATOM 995 C C . PHE A 1 122 ? 1.183 -1.305 14.769 1.00 88.19 122 PHE A C 1
ATOM 997 O O . PHE A 1 122 ? 0.352 -2.033 15.319 1.00 88.19 122 PHE A O 1
ATOM 1004 N N . ASN A 1 123 ? 1.428 -0.062 15.180 1.00 85.81 123 ASN A N 1
ATOM 1005 C CA . ASN A 1 123 ? 0.814 0.543 16.361 1.00 85.81 123 ASN A CA 1
ATOM 1006 C C . ASN A 1 123 ? -0.189 1.662 16.020 1.00 85.81 123 ASN A C 1
ATOM 1008 O O . ASN A 1 123 ? -0.946 2.066 16.907 1.00 85.81 123 ASN A O 1
ATOM 1012 N N . ARG A 1 124 ? -0.295 2.045 14.743 1.00 87.00 124 ARG A N 1
ATOM 1013 C CA . ARG A 1 124 ? -1.153 3.099 14.180 1.00 87.00 124 ARG A CA 1
ATOM 1014 C C . ARG A 1 124 ? -0.825 4.489 14.706 1.00 87.00 124 ARG A C 1
ATOM 1016 O O . ARG A 1 124 ? -1.738 5.297 14.871 1.00 87.00 124 ARG A O 1
ATOM 1023 N N . ASP A 1 125 ? 0.446 4.747 14.989 1.00 87.75 125 ASP A N 1
ATOM 1024 C CA . ASP A 1 125 ? 0.920 6.066 15.420 1.00 87.75 125 ASP A CA 1
ATOM 1025 C C . ASP A 1 125 ? 1.252 7.000 14.238 1.00 87.75 125 ASP A C 1
ATOM 1027 O O . ASP A 1 125 ? 1.689 8.138 14.425 1.00 87.75 125 ASP A O 1
ATOM 1031 N N . GLY A 1 126 ? 1.023 6.533 13.004 1.00 89.50 126 GLY A N 1
ATOM 1032 C CA . GLY A 1 126 ? 1.316 7.277 11.787 1.00 89.50 126 GLY A CA 1
ATOM 1033 C C . GLY A 1 126 ? 2.769 7.148 11.332 1.00 89.50 126 GLY A C 1
ATOM 1034 O O . GLY A 1 126 ? 3.130 7.748 10.316 1.00 89.50 126 GLY A O 1
ATOM 1035 N N . VAL A 1 127 ? 3.600 6.372 12.029 1.00 92.19 127 VAL A N 1
ATOM 1036 C CA . VAL A 1 127 ? 4.996 6.111 11.680 1.00 92.19 127 VAL A CA 1
ATOM 1037 C C . VAL A 1 127 ? 5.124 4.737 11.029 1.00 92.19 127 VAL A C 1
ATOM 1039 O O . VAL A 1 127 ? 4.589 3.731 11.480 1.00 92.19 127 VAL A O 1
ATOM 1042 N N . VAL A 1 128 ? 5.874 4.670 9.931 1.00 92.19 128 VAL A N 1
ATOM 1043 C CA . VAL A 1 128 ? 6.134 3.397 9.253 1.00 92.19 128 VAL A CA 1
ATOM 1044 C C . VAL A 1 128 ? 7.122 2.560 10.064 1.00 92.19 128 VAL A C 1
ATOM 1046 O O . VAL A 1 128 ? 8.306 2.888 10.128 1.00 92.19 128 VAL A O 1
ATOM 1049 N N . ASP A 1 129 ? 6.681 1.420 10.583 1.00 91.38 129 ASP A N 1
ATOM 1050 C CA . ASP A 1 129 ? 7.537 0.457 11.285 1.00 91.38 129 ASP A CA 1
ATOM 1051 C C . ASP A 1 129 ? 8.313 -0.454 10.332 1.00 91.38 129 ASP A C 1
ATOM 1053 O O . ASP A 1 129 ? 9.460 -0.833 10.581 1.00 91.38 129 ASP A O 1
ATOM 1057 N N . LYS A 1 130 ? 7.673 -0.856 9.229 1.00 93.25 130 LYS A N 1
ATOM 1058 C CA . LYS A 1 130 ? 8.258 -1.782 8.256 1.00 93.25 130 LYS A CA 1
ATOM 1059 C C . LYS A 1 130 ? 7.892 -1.386 6.842 1.00 93.25 130 LYS A C 1
ATOM 1061 O O . LYS A 1 130 ? 6.745 -1.071 6.541 1.00 93.25 130 LYS A O 1
ATOM 1066 N N . TYR A 1 131 ? 8.867 -1.469 5.948 1.00 93.56 131 TYR A N 1
ATOM 1067 C CA . TYR A 1 131 ? 8.662 -1.132 4.551 1.00 93.56 131 TYR A CA 1
ATOM 1068 C C . TYR A 1 131 ? 9.531 -1.961 3.622 1.00 93.56 131 TYR A C 1
ATOM 1070 O O . TYR A 1 131 ? 10.617 -2.416 3.980 1.00 93.56 131 TYR A O 1
ATOM 1078 N N . ASN A 1 132 ? 9.037 -2.141 2.404 1.00 89.06 132 ASN A N 1
ATOM 1079 C CA . ASN A 1 132 ? 9.825 -2.609 1.283 1.00 89.06 132 ASN A CA 1
ATOM 1080 C C . ASN A 1 132 ? 9.419 -1.863 0.011 1.00 89.06 132 ASN A C 1
ATOM 1082 O O . ASN A 1 132 ? 8.337 -1.272 -0.085 1.00 89.06 132 ASN A O 1
ATOM 1086 N N . ARG A 1 133 ? 10.312 -1.907 -0.972 1.00 87.00 133 ARG A N 1
ATOM 1087 C CA . ARG A 1 133 ? 10.020 -1.467 -2.324 1.00 87.00 133 ARG A CA 1
ATOM 1088 C C . ARG A 1 133 ? 10.707 -2.400 -3.300 1.00 87.00 133 ARG A C 1
ATOM 1090 O O . ARG A 1 133 ? 11.900 -2.640 -3.174 1.00 87.00 133 ARG A O 1
ATOM 1097 N N . GLU A 1 134 ? 9.961 -2.933 -4.252 1.00 83.19 134 GLU A N 1
ATOM 1098 C CA . GLU A 1 134 ? 10.460 -3.948 -5.181 1.00 83.19 134 GLU A CA 1
ATOM 1099 C C . GLU A 1 134 ? 9.834 -3.781 -6.560 1.00 83.19 134 GLU A C 1
ATOM 1101 O O . GLU A 1 134 ? 8.711 -3.295 -6.695 1.00 83.19 134 GLU A O 1
ATOM 1106 N N . TYR A 1 135 ? 10.560 -4.185 -7.597 1.00 80.25 135 TYR A N 1
ATOM 1107 C CA . TYR A 1 135 ? 10.027 -4.234 -8.950 1.00 80.25 135 TYR A CA 1
ATOM 1108 C C . TYR A 1 135 ? 9.545 -5.649 -9.263 1.00 80.25 135 TYR A C 1
ATOM 1110 O O . TYR A 1 135 ? 10.260 -6.633 -9.053 1.00 80.25 135 TYR A O 1
ATOM 1118 N N . ARG A 1 136 ? 8.317 -5.748 -9.767 1.00 82.00 136 ARG A N 1
ATOM 1119 C CA . ARG A 1 136 ? 7.691 -7.012 -10.146 1.00 82.00 136 ARG A CA 1
ATOM 1120 C C . ARG A 1 136 ? 7.284 -6.976 -11.607 1.00 82.00 136 ARG A C 1
ATOM 1122 O O . ARG A 1 136 ? 6.714 -5.990 -12.071 1.00 82.00 136 ARG A O 1
ATOM 1129 N N . ILE A 1 137 ? 7.511 -8.084 -12.298 1.00 79.31 137 ILE A N 1
ATOM 1130 C CA . ILE A 1 137 ? 6.900 -8.375 -13.593 1.00 79.31 137 ILE A CA 1
ATOM 1131 C C . ILE A 1 137 ? 5.856 -9.453 -13.344 1.00 79.31 137 ILE A C 1
ATOM 1133 O O . ILE A 1 137 ? 6.179 -10.530 -12.851 1.00 79.31 137 ILE A O 1
ATOM 1137 N N . VAL A 1 138 ? 4.604 -9.155 -13.666 1.00 77.56 138 VAL A N 1
ATOM 1138 C CA . VAL A 1 138 ? 3.516 -10.132 -13.600 1.00 77.56 138 VAL A CA 1
ATOM 1139 C C . VAL A 1 138 ? 3.169 -10.547 -15.016 1.00 77.56 138 VAL A C 1
ATOM 1141 O O . VAL A 1 138 ? 2.802 -9.695 -15.829 1.00 77.56 138 VAL A O 1
ATOM 1144 N N . GLY A 1 139 ? 3.341 -11.836 -15.294 1.00 74.44 139 GLY A N 1
ATOM 1145 C CA . GLY A 1 139 ? 2.871 -12.499 -16.504 1.00 74.44 139 GLY A CA 1
ATOM 1146 C C . GLY A 1 139 ? 1.571 -13.273 -16.253 1.00 74.44 139 GLY A C 1
ATOM 1147 O O . GLY A 1 139 ? 1.021 -13.201 -15.152 1.00 74.44 139 GLY A O 1
ATOM 1148 N N . PRO A 1 140 ? 1.077 -14.018 -17.256 1.00 73.62 140 PRO A N 1
ATOM 1149 C CA . PRO A 1 140 ? -0.165 -14.789 -17.152 1.00 73.62 140 PRO A CA 1
ATOM 1150 C C . PRO A 1 140 ? -0.126 -15.855 -16.056 1.00 73.62 140 PRO A C 1
ATOM 1152 O O . PRO A 1 140 ? -1.100 -16.016 -15.326 1.00 73.62 140 PRO A O 1
ATOM 1155 N N . ASP A 1 141 ? 1.020 -16.525 -15.922 1.00 79.06 141 ASP A N 1
ATOM 1156 C CA . ASP A 1 141 ? 1.166 -17.718 -15.084 1.00 79.06 141 ASP A CA 1
ATOM 1157 C C . ASP A 1 141 ? 2.161 -17.536 -13.928 1.00 79.06 141 ASP A C 1
ATOM 1159 O O . ASP A 1 141 ? 2.278 -18.418 -13.079 1.00 79.06 141 ASP A O 1
ATOM 1163 N N . ASP A 1 142 ? 2.893 -16.415 -13.877 1.00 76.06 142 ASP A N 1
ATOM 1164 C CA . ASP A 1 142 ? 3.984 -16.235 -12.913 1.00 76.06 142 ASP A CA 1
ATOM 1165 C C . ASP A 1 142 ? 4.222 -14.769 -12.503 1.00 76.06 142 ASP A C 1
ATOM 1167 O O . ASP A 1 142 ? 3.842 -13.811 -13.190 1.00 76.06 142 ASP A O 1
ATOM 1171 N N . ILE A 1 143 ? 4.875 -14.600 -11.352 1.00 74.31 143 ILE A N 1
ATOM 1172 C CA . ILE A 1 143 ? 5.331 -13.329 -10.796 1.00 74.31 143 ILE A CA 1
ATOM 1173 C C . ILE A 1 143 ? 6.852 -13.381 -10.667 1.00 74.31 143 ILE A C 1
ATOM 1175 O O . ILE A 1 143 ? 7.397 -14.020 -9.768 1.00 74.31 143 ILE A O 1
ATOM 1179 N N . HIS A 1 144 ? 7.547 -12.614 -11.498 1.00 70.12 144 HIS A N 1
ATOM 1180 C CA . HIS A 1 144 ? 8.991 -12.452 -11.393 1.00 70.12 144 HIS A CA 1
ATOM 1181 C C . HIS A 1 144 ? 9.323 -11.246 -10.513 1.00 70.12 144 HIS A C 1
ATOM 1183 O O . HIS A 1 144 ? 8.897 -10.119 -10.781 1.00 70.12 144 HIS A O 1
ATOM 1189 N N . ILE A 1 145 ? 10.106 -11.483 -9.461 1.00 65.44 145 ILE A N 1
ATOM 1190 C CA . ILE A 1 145 ? 10.646 -10.440 -8.586 1.00 65.44 145 ILE A CA 1
ATOM 1191 C C . ILE A 1 145 ? 12.088 -10.194 -9.018 1.00 65.44 145 ILE A C 1
ATOM 1193 O O . ILE A 1 145 ? 12.916 -11.102 -8.951 1.00 65.44 145 ILE A O 1
ATOM 1197 N N . LEU A 1 146 ? 12.386 -8.980 -9.481 1.00 61.78 146 LEU A N 1
ATOM 119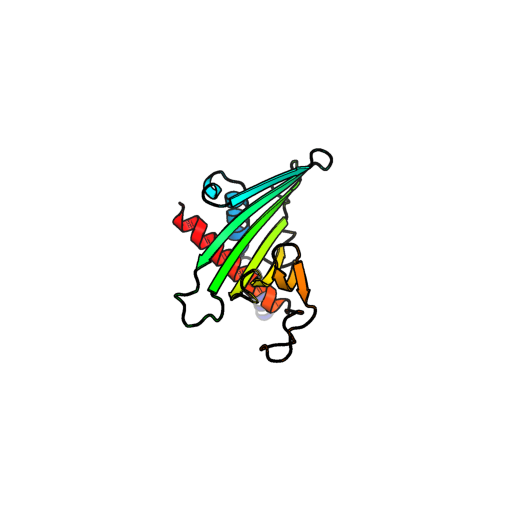8 C CA . LEU A 1 146 ? 13.743 -8.628 -9.884 1.00 61.78 146 LEU A CA 1
ATOM 1199 C C . LEU A 1 146 ? 14.481 -7.983 -8.702 1.00 61.78 146 LEU A C 1
ATOM 1201 O O . LEU A 1 146 ? 14.000 -6.978 -8.176 1.00 61.78 146 LEU A O 1
ATOM 1205 N N . PRO A 1 147 ? 15.644 -8.522 -8.280 1.00 52.97 147 PRO A N 1
ATOM 1206 C CA . PRO A 1 147 ? 16.405 -7.956 -7.166 1.00 52.97 147 PRO A CA 1
ATOM 1207 C C . PRO A 1 147 ? 17.049 -6.608 -7.525 1.00 52.97 147 PRO A C 1
ATOM 1209 O O . PRO A 1 147 ? 17.258 -5.789 -6.638 1.00 52.97 147 PRO A O 1
ATOM 1212 N N . ASN A 1 148 ? 17.321 -6.371 -8.814 1.00 55.72 148 ASN A N 1
ATOM 1213 C CA . ASN A 1 148 ? 17.844 -5.128 -9.386 1.00 55.72 148 ASN A CA 1
ATOM 1214 C C . ASN A 1 148 ? 17.115 -4.825 -10.706 1.00 55.72 148 ASN A C 1
ATOM 1216 O O . ASN A 1 148 ? 16.582 -5.739 -11.340 1.00 55.72 148 ASN A O 1
ATOM 1220 N N . TYR A 1 149 ? 17.112 -3.564 -11.148 1.00 59.94 149 TYR A N 1
ATOM 1221 C CA . TYR A 1 149 ? 16.573 -3.211 -12.465 1.00 59.94 149 TYR A CA 1
ATOM 1222 C C . TYR A 1 149 ? 17.409 -3.817 -13.607 1.00 59.94 149 TYR A C 1
ATOM 1224 O O . TYR A 1 149 ? 18.627 -3.954 -13.468 1.00 59.94 149 TYR A O 1
ATOM 1232 N N . PRO A 1 150 ? 16.788 -4.122 -14.764 1.00 58.12 150 PRO A N 1
ATOM 1233 C CA . PRO A 1 150 ? 17.520 -4.315 -16.008 1.00 58.12 150 PRO A CA 1
ATOM 1234 C C . PRO A 1 150 ? 18.351 -3.070 -16.348 1.00 58.12 150 PRO A C 1
ATOM 1236 O O . PRO A 1 150 ? 17.921 -1.935 -16.121 1.00 58.12 150 PRO A O 1
ATOM 1239 N N . GLU A 1 151 ? 19.535 -3.287 -16.913 1.00 50.31 151 GLU A N 1
ATOM 1240 C CA . GLU A 1 151 ? 20.439 -2.221 -17.347 1.00 50.31 151 GLU A CA 1
ATOM 1241 C C . GLU A 1 151 ? 19.719 -1.223 -18.282 1.00 50.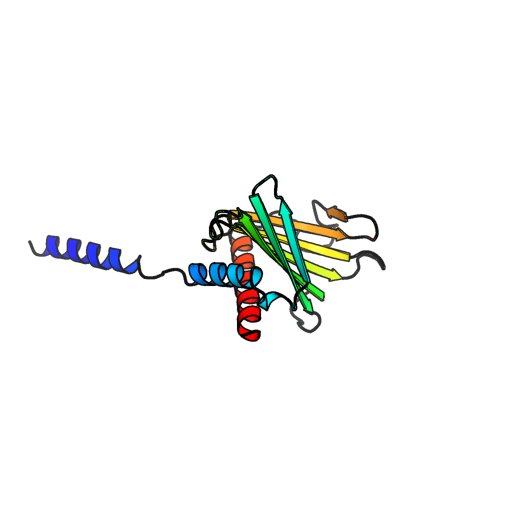31 151 GLU A C 1
ATOM 1243 O O . GLU A 1 151 ? 18.989 -1.621 -19.189 1.00 50.31 151 GLU A O 1
ATOM 1248 N N . GLY A 1 152 ? 19.881 0.085 -18.035 1.00 51.03 152 GLY A N 1
ATOM 1249 C CA . GLY A 1 152 ? 19.225 1.161 -18.800 1.00 51.03 152 GLY A CA 1
ATOM 1250 C C . GLY A 1 152 ? 17.966 1.768 -18.162 1.00 51.03 152 GLY A C 1
ATOM 1251 O O . GLY A 1 152 ? 17.459 2.777 -18.657 1.00 51.03 152 GLY A O 1
ATOM 1252 N N . PHE A 1 153 ? 17.480 1.226 -17.042 1.00 53.50 153 PHE A N 1
ATOM 1253 C CA . PHE A 1 153 ? 16.443 1.865 -16.223 1.00 53.50 153 PHE A CA 1
ATOM 1254 C C . PHE A 1 153 ? 17.061 2.832 -15.196 1.00 53.50 153 PHE A C 1
ATOM 1256 O O . PHE A 1 153 ? 18.165 2.632 -14.696 1.00 53.50 153 PHE A O 1
ATOM 1263 N N . VAL A 1 154 ? 16.358 3.926 -14.891 1.00 40.94 154 VAL A N 1
ATOM 1264 C CA . VAL A 1 154 ? 16.847 4.973 -13.977 1.00 40.94 154 VAL A CA 1
ATOM 1265 C C . VAL A 1 154 ? 16.683 4.506 -12.521 1.00 40.94 154 VAL A C 1
ATOM 1267 O O . VAL A 1 154 ? 15.553 4.258 -12.110 1.00 40.94 154 VAL A O 1
ATOM 1270 N N . ASN A 1 155 ? 17.783 4.486 -11.752 1.00 47.41 155 ASN A N 1
ATOM 1271 C CA . ASN A 1 155 ? 17.931 4.153 -10.316 1.00 47.41 155 ASN A CA 1
ATOM 1272 C C . ASN A 1 155 ? 18.066 2.664 -9.939 1.00 47.41 155 ASN A C 1
ATOM 1274 O O . ASN A 1 155 ? 17.089 1.998 -9.605 1.00 47.41 155 ASN A O 1
ATOM 1278 N N . ASN A 1 156 ? 19.316 2.198 -9.828 1.00 50.94 156 ASN A N 1
ATOM 1279 C CA . ASN A 1 156 ? 19.667 0.908 -9.216 1.00 50.94 156 ASN A CA 1
ATOM 1280 C C . ASN A 1 156 ? 19.481 0.883 -7.681 1.00 50.94 156 ASN A C 1
ATOM 1282 O O . ASN A 1 156 ? 19.274 -0.187 -7.122 1.00 50.94 156 ASN A O 1
ATOM 1286 N N . ASP A 1 157 ? 19.447 2.039 -7.004 1.00 55.16 157 ASP A N 1
ATOM 1287 C CA . ASP A 1 157 ? 19.259 2.147 -5.538 1.00 55.16 157 ASP A CA 1
ATOM 1288 C C . ASP A 1 157 ? 17.797 1.950 -5.088 1.00 55.16 157 ASP A C 1
ATOM 1290 O O . ASP A 1 157 ? 17.406 2.203 -3.947 1.00 55.16 157 ASP A O 1
ATOM 1294 N N . PHE A 1 158 ? 16.934 1.524 -6.008 1.00 60.66 158 PHE A N 1
ATOM 1295 C CA . PHE A 1 158 ? 15.497 1.531 -5.814 1.00 60.66 158 PHE A CA 1
ATOM 1296 C C . PHE A 1 158 ? 14.997 0.500 -4.793 1.00 60.66 158 PHE A C 1
ATOM 1298 O O . PHE A 1 158 ? 14.051 0.789 -4.062 1.00 60.66 158 PHE A O 1
ATOM 1305 N N . CYS A 1 159 ? 15.614 -0.676 -4.700 1.00 65.38 159 CYS A N 1
ATOM 1306 C CA . CYS A 1 159 ? 15.119 -1.771 -3.855 1.00 65.38 159 CYS A CA 1
ATOM 1307 C C . CYS A 1 159 ? 15.325 -1.546 -2.344 1.00 65.38 159 CYS A C 1
ATOM 1309 O O . CYS A 1 159 ? 14.827 -2.319 -1.528 1.00 65.38 159 CYS A O 1
ATOM 1311 N N . SER A 1 160 ? 16.017 -0.467 -1.970 1.00 77.44 160 SER A N 1
ATOM 1312 C CA . SER A 1 160 ? 16.387 -0.157 -0.588 1.00 77.44 160 SER A CA 1
ATOM 1313 C C . SER A 1 160 ? 15.967 1.271 -0.222 1.00 77.44 160 SER A C 1
ATOM 1315 O O . SER A 1 160 ? 16.831 2.127 -0.027 1.00 77.44 160 SER A O 1
ATOM 1317 N N . PRO A 1 161 ? 14.654 1.580 -0.174 1.00 86.19 161 PRO A N 1
ATOM 1318 C CA . PRO A 1 161 ? 14.195 2.908 0.221 1.00 86.19 161 PRO A CA 1
ATOM 1319 C C . PRO A 1 161 ? 14.668 3.230 1.643 1.00 86.19 161 PRO A C 1
ATOM 1321 O O . PRO A 1 161 ? 14.804 2.345 2.484 1.00 86.19 161 PRO A O 1
ATOM 1324 N N . THR A 1 162 ? 14.901 4.503 1.933 1.00 90.38 162 THR A N 1
ATOM 1325 C CA . THR A 1 162 ? 15.203 4.949 3.300 1.00 90.38 162 THR A CA 1
ATOM 1326 C C . THR A 1 162 ? 13.926 5.076 4.136 1.00 90.38 162 THR A C 1
ATOM 1328 O O . THR A 1 162 ? 12.850 5.325 3.593 1.00 90.38 162 THR A O 1
ATOM 1331 N N . GLN A 1 163 ? 14.042 5.029 5.471 1.00 92.81 163 GLN A N 1
ATOM 1332 C CA . GLN A 1 163 ? 12.929 5.322 6.394 1.00 92.81 163 GLN A CA 1
ATOM 1333 C C . GLN A 1 163 ? 12.205 6.622 6.026 1.00 92.81 163 GLN A C 1
ATOM 1335 O O . GLN A 1 163 ? 10.981 6.677 6.000 1.00 92.81 163 GLN A O 1
ATOM 1340 N N . LYS A 1 164 ? 12.969 7.677 5.720 1.00 93.88 164 LYS A N 1
ATOM 1341 C CA . LYS A 1 164 ? 12.433 9.001 5.393 1.00 93.88 164 LYS A CA 1
ATOM 1342 C C . LYS A 1 164 ? 11.627 8.991 4.093 1.00 93.88 164 LYS A C 1
ATOM 1344 O O . LYS A 1 164 ? 10.593 9.649 4.009 1.00 93.88 164 LYS A O 1
ATOM 1349 N N . GLU A 1 165 ? 12.095 8.276 3.074 1.00 92.12 165 GLU A N 1
ATOM 1350 C CA . GLU A 1 165 ? 11.362 8.127 1.813 1.00 92.12 165 GLU A CA 1
ATOM 1351 C C . GLU A 1 165 ? 10.095 7.299 1.995 1.00 92.12 165 GLU A C 1
ATOM 1353 O O . GLU A 1 165 ? 9.042 7.682 1.484 1.00 92.12 165 GLU A O 1
ATOM 1358 N N . SER A 1 166 ? 10.187 6.205 2.750 1.00 93.38 166 SER A N 1
ATOM 1359 C CA . SER A 1 166 ? 9.051 5.345 3.078 1.00 93.38 166 SER A CA 1
ATOM 1360 C C . SER A 1 166 ? 7.991 6.096 3.873 1.00 93.38 166 SER A C 1
ATOM 1362 O O . SER A 1 166 ? 6.820 6.035 3.509 1.00 93.38 166 SER A O 1
ATOM 1364 N N . GLN A 1 167 ? 8.393 6.888 4.871 1.00 95.69 167 GLN A N 1
ATOM 1365 C CA . GLN A 1 167 ? 7.479 7.744 5.626 1.00 95.69 167 GLN A CA 1
ATOM 1366 C C . GLN A 1 167 ? 6.797 8.764 4.715 1.00 95.69 167 GLN A C 1
ATOM 1368 O O . GLN A 1 167 ? 5.578 8.855 4.690 1.00 95.69 167 GLN A O 1
ATOM 1373 N N . LYS A 1 168 ? 7.564 9.462 3.868 1.00 94.62 168 LYS A N 1
ATOM 1374 C CA . LYS A 1 168 ? 6.995 10.422 2.915 1.00 94.62 168 LYS A CA 1
ATOM 1375 C C . LYS A 1 168 ? 5.994 9.769 1.957 1.00 94.62 168 LYS A C 1
ATOM 1377 O O . LYS A 1 168 ? 5.047 10.424 1.526 1.00 94.62 168 LYS A O 1
ATOM 1382 N N . ARG A 1 169 ? 6.211 8.511 1.557 1.00 93.38 169 ARG A N 1
ATOM 1383 C CA . ARG A 1 169 ? 5.240 7.774 0.736 1.00 93.38 169 ARG A CA 1
ATOM 1384 C C . ARG A 1 169 ? 4.013 7.371 1.553 1.00 93.38 169 ARG A C 1
ATOM 1386 O O . ARG A 1 169 ? 2.914 7.467 1.027 1.00 93.38 169 ARG A O 1
ATOM 1393 N N . PHE A 1 170 ? 4.194 6.963 2.803 1.00 94.81 170 PHE A N 1
ATOM 1394 C CA . PHE A 1 170 ? 3.103 6.611 3.709 1.00 94.81 170 PHE A CA 1
ATOM 1395 C C . PHE A 1 170 ? 2.182 7.800 3.973 1.00 94.81 170 PHE A C 1
ATOM 1397 O O . PHE A 1 170 ? 0.978 7.679 3.783 1.00 94.81 170 PHE A O 1
ATOM 1404 N N . ASP A 1 171 ? 2.748 8.970 4.272 1.00 95.00 171 ASP A N 1
ATOM 1405 C CA . ASP A 1 171 ? 1.990 10.206 4.484 1.00 95.00 171 ASP A CA 1
ATOM 1406 C C . ASP A 1 171 ? 1.115 10.548 3.266 1.00 95.00 171 ASP A C 1
ATOM 1408 O O . ASP A 1 171 ? -0.045 10.925 3.413 1.00 95.00 171 ASP A O 1
ATOM 1412 N N . LYS A 1 172 ? 1.626 10.327 2.047 1.00 94.00 172 LYS A N 1
ATOM 1413 C CA . LYS A 1 172 ? 0.850 10.514 0.811 1.00 94.00 172 LYS A CA 1
ATOM 1414 C C . LYS A 1 172 ? -0.310 9.536 0.668 1.00 94.00 172 LYS A C 1
ATOM 1416 O O . LYS A 1 172 ? -1.337 9.904 0.109 1.00 94.00 172 LYS A O 1
ATOM 1421 N N . GLU A 1 173 ? -0.162 8.300 1.134 1.00 94.69 173 GLU A N 1
ATOM 1422 C CA . GLU A 1 173 ? -1.279 7.353 1.140 1.00 94.69 173 GLU A CA 1
ATOM 1423 C C . GLU A 1 173 ? -2.332 7.750 2.171 1.00 94.69 173 GLU A C 1
ATOM 1425 O O . GLU A 1 173 ? -3.521 7.660 1.879 1.00 94.69 173 GLU A O 1
ATOM 1430 N N . ILE A 1 174 ? -1.921 8.259 3.339 1.00 94.75 174 ILE A N 1
ATOM 1431 C CA . ILE A 1 174 ? -2.863 8.838 4.305 1.00 94.75 174 ILE A CA 1
ATOM 1432 C C . ILE A 1 174 ? -3.656 9.964 3.635 1.00 94.75 174 ILE A C 1
ATOM 1434 O O . ILE A 1 174 ? -4.883 9.964 3.696 1.00 94.75 174 ILE A O 1
ATOM 1438 N N . GLU A 1 175 ? -2.976 10.903 2.973 1.00 94.38 175 GLU A N 1
ATOM 1439 C CA . GLU A 1 175 ? -3.619 12.006 2.248 1.00 94.38 175 GLU A CA 1
ATOM 1440 C C . GLU A 1 175 ? -4.589 11.500 1.169 1.00 94.38 175 GLU A C 1
ATOM 1442 O O . GLU A 1 175 ? -5.734 11.952 1.120 1.00 94.38 175 GLU A O 1
ATOM 1447 N N . TYR A 1 176 ? -4.165 10.531 0.353 1.00 93.31 176 TYR A N 1
ATOM 1448 C CA . TYR A 1 176 ? -4.980 9.934 -0.708 1.00 93.31 176 TYR A CA 1
ATOM 1449 C C . TYR A 1 176 ? -6.269 9.303 -0.163 1.00 93.31 176 TYR A C 1
ATOM 1451 O O . TYR A 1 176 ? -7.369 9.645 -0.602 1.00 93.31 176 TYR A O 1
ATOM 1459 N N . TRP A 1 177 ? -6.155 8.422 0.836 1.00 93.88 177 TRP A N 1
ATOM 1460 C CA . TRP A 1 177 ? -7.315 7.744 1.416 1.00 93.88 177 TRP A CA 1
ATOM 1461 C C . TRP A 1 177 ? -8.228 8.706 2.170 1.00 93.88 177 TRP A C 1
ATOM 1463 O O . TRP A 1 177 ? -9.446 8.566 2.102 1.00 93.88 177 TRP A O 1
ATOM 1473 N N . MET A 1 178 ? -7.676 9.716 2.844 1.00 94.19 178 MET A N 1
ATOM 1474 C CA . MET A 1 178 ? -8.490 10.772 3.447 1.00 94.19 178 MET A CA 1
ATOM 1475 C C . MET A 1 178 ? -9.247 11.587 2.392 1.00 94.19 178 MET A C 1
ATOM 1477 O O . MET A 1 178 ? -10.381 11.983 2.656 1.00 94.19 178 MET A O 1
ATOM 1481 N N . GLY A 1 179 ? -8.658 11.811 1.213 1.00 92.62 179 GLY A N 1
ATOM 1482 C CA . GLY A 1 179 ? -9.332 12.414 0.060 1.00 92.62 179 GLY A CA 1
ATOM 1483 C C . GLY A 1 179 ? -10.569 11.619 -0.348 1.00 92.62 179 GLY A C 1
ATOM 1484 O O . GLY A 1 179 ? -11.676 12.146 -0.271 1.00 92.62 179 GLY A O 1
ATOM 1485 N N . ILE A 1 180 ? -10.393 10.325 -0.637 1.00 90.62 180 ILE A N 1
ATOM 1486 C CA . ILE A 1 180 ? -11.489 9.390 -0.950 1.00 90.62 180 ILE A CA 1
ATOM 1487 C C . ILE A 1 180 ? -12.587 9.433 0.119 1.00 90.62 180 ILE A C 1
ATOM 1489 O O . ILE A 1 180 ? -13.764 9.621 -0.177 1.00 90.62 180 ILE A O 1
ATOM 1493 N N . ILE A 1 181 ? -12.201 9.297 1.390 1.00 91.62 181 ILE A N 1
ATOM 1494 C CA . ILE A 1 181 ? -13.147 9.253 2.510 1.00 91.62 181 ILE A CA 1
ATOM 1495 C C . ILE A 1 181 ? -13.963 10.542 2.606 1.00 91.62 181 ILE A C 1
ATOM 1497 O O . ILE A 1 181 ? -15.110 10.506 3.041 1.00 91.62 181 ILE A O 1
ATOM 1501 N N . ASN A 1 182 ? -13.376 11.688 2.270 1.00 90.50 182 ASN A N 1
ATOM 1502 C CA . ASN A 1 182 ? -14.070 12.967 2.330 1.00 90.50 182 ASN A CA 1
ATOM 1503 C C . ASN A 1 182 ? -14.946 13.228 1.099 1.00 90.50 182 ASN A C 1
ATOM 1505 O O . ASN A 1 182 ? -15.924 13.953 1.233 1.00 90.50 182 ASN A O 1
ATOM 1509 N N . GLU A 1 183 ? -14.629 12.641 -0.055 1.00 86.69 183 GLU A N 1
ATOM 1510 C CA . GLU A 1 183 ? -15.480 12.684 -1.253 1.00 86.69 183 GLU A CA 1
ATOM 1511 C C . GLU A 1 183 ? -16.722 11.788 -1.119 1.00 86.69 183 GLU A C 1
ATOM 1513 O O . GLU A 1 183 ? -17.771 12.116 -1.669 1.00 86.69 183 GLU A O 1
ATOM 1518 N N . ASN A 1 184 ? -16.626 10.703 -0.341 1.00 75.12 184 ASN A N 1
ATOM 1519 C CA . ASN A 1 184 ? -17.710 9.732 -0.130 1.00 75.12 184 ASN A CA 1
ATOM 1520 C C . ASN A 1 184 ? -18.568 9.994 1.130 1.00 75.12 184 ASN A C 1
ATOM 1522 O O . ASN A 1 184 ? -19.362 9.135 1.522 1.00 75.12 184 ASN A O 1
ATOM 1526 N N . LYS A 1 185 ? -18.400 11.145 1.796 1.00 66.50 185 LYS A N 1
ATOM 1527 C CA . LYS A 1 185 ? -19.244 11.600 2.921 1.00 66.50 185 LYS A CA 1
ATOM 1528 C C . LYS A 1 185 ? -20.365 12.509 2.442 1.00 66.50 185 LYS A C 1
ATOM 1530 O O . LYS A 1 185 ? -21.479 12.357 2.992 1.00 66.50 185 LYS A O 1
#

Sequence (185 aa):
MKKLLMVILLLFTGMFLCTGIINSQDNNIGVICKYIMSDSSKEYVVRDEINPNIKYGFKTILSDENLTKHSAFKWKWTIHVACYEYVMNMKDKGIISFTIKEYQSFVSPDSRGYVLWRLIDFNRDGVVDKYNREYRIVGPDDIHILPNYPEGFVNNDFCSPTQKESQKRFDKEIEYWMGIINENK

Foldseek 3Di:
DVVVVVVVVCVVVVVVVVPPCPPPLLVLLVVLLVCQVDPLLVVFDWDKDADPVQQKIKIKTKDKDQCPPPPVDLFGMKIWMWMWIDRNVCSQQIKIKIWMWGWRDAPDPFKTKTKIKIFIDRRSPLATPDIWIWIWIDGPPDIDTDQADDPPDPDRPGGPDDSVRSSVVSVVSSVVSVVVVVVSD